Protein AF-A0A1I6DUA8-F1 (afdb_monomer)

Solvent-accessible surface area (backbone atoms only — not comparable to full-atom values): 9980 Å² total; per-residue (Å²): 138,84,86,83,84,82,84,82,82,81,79,80,79,76,79,73,76,83,69,65,54,71,49,76,32,79,34,17,30,21,38,40,58,92,63,31,23,36,37,32,46,44,85,59,45,95,76,36,38,40,35,48,36,35,37,27,33,58,49,24,46,85,31,39,38,32,41,38,56,42,82,60,94,88,67,84,71,78,94,69,62,91,79,37,49,44,40,30,30,49,66,87,40,82,42,74,68,16,76,49,35,45,65,51,75,54,102,83,44,47,33,36,37,44,49,54,90,46,40,66,57,54,52,50,50,46,63,69,39,88,47,36,40,32,41,30,34,38,40,68,95,75,76,43,75,47,76,44,26,49,34,50,29,49,32,42,59,65,23,46,50,51,35,18,70,76,22,63,27,49,82,91,58,62,57,78,132

Nearest PDB structures (foldseek):
  5joe-assembly1_A  TM=3.902E-01  e=3.920E-01  Homo sapiens
  2rik-assembly1_A  TM=2.761E-01  e=7.580E-01  Oryctolagus cuniculus
  8qcw-assembly1_A  TM=2.617E-01  e=1.177E+00  Lotus japonicus
  7znz-assembly1_A  TM=2.963E-01  e=3.943E+00  Akkermansia muciniphila ATCC BAA-835

Foldseek 3Di:
DDDDDDDDDPDPPPPPPPDFDKDDFDQWIWTDDPQKIKIKGHAPDPQAFFIWIWIAGQQRPQIWIKGQGHDDPPDDDAPADQPWFKWKDAPRHTDPQSVQWGWDADPSGIMIIGDSVCVLVVLVRLLPGPFWIWIWTQRPVVRDIGTNHIGTSGCSVVNVVVSCVVRVYDSNQRDDD

Structure (mmCIF, N/CA/C/O backbone):
data_AF-A0A1I6DUA8-F1
#
_entry.id   AF-A0A1I6DUA8-F1
#
loop_
_atom_site.group_PDB
_atom_site.id
_atom_site.type_symbol
_atom_site.label_atom_id
_atom_site.label_alt_id
_atom_site.label_comp_id
_atom_site.label_asym_id
_atom_site.label_entity_id
_atom_site.label_seq_id
_atom_site.pdbx_PDB_ins_code
_atom_site.Cartn_x
_atom_site.Cartn_y
_atom_site.Cartn_z
_atom_site.occupancy
_atom_site.B_iso_or_equiv
_atom_site.auth_seq_id
_atom_site.auth_comp_id
_atom_site.auth_asym_id
_atom_site.auth_atom_id
_atom_site.pdbx_PDB_model_num
ATOM 1 N N . MET A 1 1 ? 17.059 12.326 -74.939 1.00 39.50 1 MET A N 1
ATOM 2 C CA . MET A 1 1 ? 16.508 13.055 -73.776 1.00 39.50 1 MET A CA 1
ATOM 3 C C . MET A 1 1 ? 16.117 12.018 -72.735 1.00 39.50 1 MET A C 1
ATOM 5 O O . MET A 1 1 ? 15.312 11.156 -73.054 1.00 39.50 1 MET A O 1
ATOM 9 N N . LYS A 1 2 ? 16.780 12.001 -71.573 1.00 38.06 2 LYS A N 1
ATOM 10 C CA . LYS A 1 2 ? 16.547 11.020 -70.499 1.00 38.06 2 LYS A CA 1
ATOM 11 C C . LYS A 1 2 ? 15.515 11.592 -69.524 1.00 38.06 2 LYS A C 1
ATOM 13 O O . LYS A 1 2 ? 15.733 12.683 -69.009 1.00 38.06 2 LYS A O 1
ATOM 18 N N . ALA A 1 3 ? 14.418 10.874 -69.301 1.00 42.19 3 ALA A N 1
ATOM 19 C CA . ALA A 1 3 ? 13.444 11.190 -68.261 1.00 42.19 3 ALA A CA 1
ATOM 20 C C . ALA A 1 3 ? 13.953 10.648 -66.916 1.00 42.19 3 ALA A C 1
ATOM 22 O O . ALA A 1 3 ? 14.331 9.481 -66.823 1.00 42.19 3 ALA A O 1
ATOM 23 N N . LEU A 1 4 ? 14.012 11.517 -65.908 1.00 45.00 4 LEU A N 1
ATOM 24 C CA . LEU A 1 4 ? 14.435 11.198 -64.548 1.00 45.00 4 LEU A CA 1
ATOM 25 C C . LEU A 1 4 ? 13.172 10.968 -63.706 1.00 45.00 4 LEU A C 1
ATOM 27 O O . LEU A 1 4 ? 12.428 11.909 -63.440 1.00 45.00 4 LEU A O 1
ATOM 31 N N . THR A 1 5 ? 12.900 9.723 -63.326 1.00 48.81 5 THR A N 1
ATOM 32 C CA . THR A 1 5 ? 11.776 9.373 -62.449 1.00 48.81 5 THR A CA 1
ATOM 33 C C . THR A 1 5 ? 12.213 9.538 -60.994 1.00 48.81 5 THR A C 1
ATOM 35 O O . THR A 1 5 ? 13.103 8.831 -60.526 1.00 48.81 5 THR A O 1
ATOM 38 N N . LEU A 1 6 ? 11.607 10.490 -60.283 1.00 46.28 6 LEU A N 1
ATOM 39 C CA . LEU A 1 6 ? 11.852 10.745 -58.864 1.00 46.28 6 LEU A CA 1
ATOM 40 C C . LEU A 1 6 ? 10.908 9.860 -58.031 1.00 46.28 6 LEU A C 1
ATOM 42 O O . LEU A 1 6 ? 9.695 10.059 -58.052 1.00 46.28 6 LEU A O 1
ATOM 46 N N . ALA A 1 7 ? 11.449 8.867 -57.325 1.00 51.75 7 ALA A N 1
ATOM 47 C CA . ALA A 1 7 ? 10.686 8.053 -56.382 1.00 51.75 7 ALA A CA 1
ATOM 48 C C . ALA A 1 7 ? 10.635 8.766 -55.021 1.00 51.75 7 ALA A C 1
ATOM 50 O O . ALA A 1 7 ? 11.660 8.933 -54.361 1.00 51.75 7 ALA A O 1
ATOM 51 N N . VAL A 1 8 ? 9.444 9.208 -54.614 1.00 53.75 8 VAL A N 1
ATOM 52 C CA . VAL A 1 8 ? 9.191 9.777 -53.284 1.00 53.75 8 VAL A CA 1
ATOM 53 C C . VAL A 1 8 ? 8.995 8.621 -52.306 1.00 53.75 8 VAL A C 1
ATOM 55 O O . VAL A 1 8 ? 8.013 7.888 -52.392 1.00 53.75 8 VAL A O 1
ATOM 58 N N . LEU A 1 9 ? 9.950 8.440 -51.395 1.00 54.38 9 LEU A N 1
ATOM 59 C CA . LEU A 1 9 ? 9.875 7.467 -50.310 1.00 54.38 9 LEU A CA 1
ATOM 60 C C . LEU A 1 9 ? 9.090 8.096 -49.146 1.00 54.38 9 LEU A C 1
ATOM 62 O O . LEU A 1 9 ? 9.633 8.874 -48.365 1.00 54.38 9 LEU A O 1
ATOM 66 N N . THR A 1 10 ? 7.796 7.803 -49.045 1.00 54.66 10 THR A N 1
ATOM 67 C CA . THR A 1 10 ? 6.967 8.186 -47.895 1.00 54.66 10 THR A CA 1
ATOM 68 C C . THR A 1 10 ? 7.339 7.323 -46.690 1.00 54.66 10 THR A C 1
ATOM 70 O O . THR A 1 10 ? 6.891 6.187 -46.547 1.00 54.66 10 THR A O 1
ATOM 73 N N . LEU A 1 11 ? 8.185 7.864 -45.811 1.00 54.47 11 LEU A N 1
ATOM 74 C CA . LEU A 1 11 ? 8.509 7.256 -44.524 1.00 54.47 11 LEU A CA 1
ATOM 75 C C . LEU A 1 11 ? 7.307 7.440 -43.576 1.00 54.47 11 LEU A C 1
ATOM 77 O O . LEU A 1 11 ? 7.101 8.512 -43.010 1.00 54.47 11 LEU A O 1
ATOM 81 N N . LEU A 1 12 ? 6.481 6.403 -43.432 1.00 54.06 12 LEU A N 1
ATOM 82 C CA . LEU A 1 12 ? 5.415 6.344 -42.428 1.00 54.06 12 LEU A CA 1
ATOM 83 C C . LEU A 1 12 ? 6.046 6.156 -41.042 1.00 54.06 12 LEU A C 1
ATOM 85 O O . LEU A 1 12 ? 6.278 5.030 -40.602 1.00 54.06 12 LEU A O 1
ATOM 89 N N . ILE A 1 13 ? 6.330 7.263 -40.356 1.00 56.94 13 ILE A N 1
ATOM 90 C CA . ILE A 1 13 ? 6.733 7.252 -38.948 1.00 56.94 13 ILE A CA 1
ATOM 91 C C . ILE A 1 13 ? 5.511 6.817 -38.129 1.00 56.94 13 ILE A C 1
ATOM 93 O O . ILE A 1 13 ? 4.638 7.623 -37.817 1.00 56.94 13 ILE A O 1
ATOM 97 N N . HIS A 1 14 ? 5.422 5.526 -37.808 1.00 52.25 14 HIS A N 1
ATOM 98 C CA . HIS A 1 14 ? 4.476 5.039 -36.810 1.00 52.25 14 HIS A CA 1
ATOM 99 C C . HIS A 1 14 ? 4.987 5.463 -35.434 1.00 52.25 14 HIS A C 1
ATOM 101 O O . HIS A 1 14 ? 5.826 4.796 -34.833 1.00 52.25 14 HIS A O 1
ATOM 107 N N . THR A 1 15 ? 4.490 6.588 -34.928 1.00 53.81 15 THR A N 1
ATOM 108 C CA . THR A 1 15 ? 4.607 6.926 -33.510 1.00 53.81 15 THR A CA 1
ATOM 109 C C . THR A 1 15 ? 3.717 5.967 -32.724 1.00 53.81 15 THR A C 1
ATOM 111 O O . THR A 1 15 ? 2.541 6.245 -32.486 1.00 53.81 15 THR A O 1
ATOM 114 N N . THR A 1 16 ? 4.241 4.799 -32.348 1.00 56.53 16 THR A N 1
ATOM 115 C CA . THR A 1 16 ? 3.592 3.967 -31.335 1.00 56.53 16 THR A CA 1
ATOM 116 C C . THR A 1 16 ? 3.594 4.770 -30.045 1.00 56.53 16 THR A C 1
ATOM 118 O O . THR A 1 16 ? 4.658 5.006 -29.471 1.00 56.53 16 THR A O 1
ATOM 121 N N . ALA A 1 17 ? 2.421 5.230 -29.608 1.00 56.09 17 ALA A N 1
ATOM 122 C CA . ALA A 1 17 ? 2.268 5.746 -28.257 1.00 56.09 17 ALA A CA 1
ATOM 123 C C . ALA A 1 17 ? 2.827 4.679 -27.309 1.00 56.09 17 ALA A C 1
ATOM 125 O O . ALA A 1 17 ? 2.386 3.527 -27.357 1.00 56.09 17 ALA A O 1
ATOM 126 N N . ALA A 1 18 ? 3.844 5.032 -26.522 1.00 59.16 18 ALA A N 1
ATOM 127 C CA . ALA A 1 18 ? 4.397 4.138 -25.520 1.00 59.16 18 ALA A CA 1
ATOM 128 C C . ALA A 1 18 ? 3.277 3.836 -24.520 1.00 59.16 18 ALA A C 1
ATOM 130 O O . ALA A 1 18 ? 2.946 4.655 -23.665 1.00 59.16 18 ALA A O 1
ATOM 131 N N . ARG A 1 19 ? 2.617 2.690 -24.690 1.00 61.59 19 ARG A N 1
ATOM 132 C CA . ARG A 1 19 ? 1.615 2.218 -23.746 1.00 61.59 19 ARG A CA 1
ATOM 133 C C . ARG A 1 19 ? 2.369 1.862 -22.472 1.00 61.59 19 ARG A C 1
ATOM 135 O O . ARG A 1 19 ? 3.295 1.055 -22.533 1.00 61.59 19 ARG A O 1
ATOM 142 N N . ALA A 1 20 ? 1.997 2.477 -21.351 1.00 69.69 20 ALA A N 1
ATOM 143 C CA . ALA A 1 20 ? 2.533 2.093 -20.052 1.00 69.69 20 ALA A CA 1
ATOM 144 C C . ALA A 1 20 ? 2.359 0.576 -19.885 1.00 69.69 20 ALA A C 1
ATOM 146 O O . ALA A 1 20 ? 1.273 0.043 -20.141 1.00 69.69 20 ALA A O 1
ATOM 147 N N . ALA A 1 21 ? 3.444 -0.121 -19.545 1.00 86.44 21 ALA A N 1
ATOM 148 C CA . ALA A 1 21 ? 3.382 -1.552 -19.292 1.00 86.44 21 ALA A CA 1
ATOM 149 C C . ALA A 1 21 ? 2.482 -1.771 -18.073 1.00 86.44 21 ALA A C 1
ATOM 151 O O . ALA A 1 21 ? 2.692 -1.119 -17.054 1.00 86.44 21 ALA A O 1
ATOM 152 N N . TYR A 1 22 ? 1.471 -2.630 -18.211 1.00 95.25 22 TYR A N 1
ATOM 153 C CA . TYR A 1 22 ? 0.459 -2.906 -17.194 1.00 95.25 22 TYR A CA 1
ATOM 154 C C . TYR A 1 22 ? 0.273 -4.412 -17.035 1.00 95.25 22 TYR A C 1
ATOM 156 O O . TYR A 1 22 ? 0.228 -5.139 -18.031 1.00 95.25 22 TYR A O 1
ATOM 164 N N . PHE A 1 23 ? 0.196 -4.871 -15.792 1.00 97.25 23 PHE A N 1
ATOM 165 C CA . PHE A 1 23 ? -0.025 -6.264 -15.433 1.00 97.25 23 PHE A CA 1
ATOM 166 C C . PH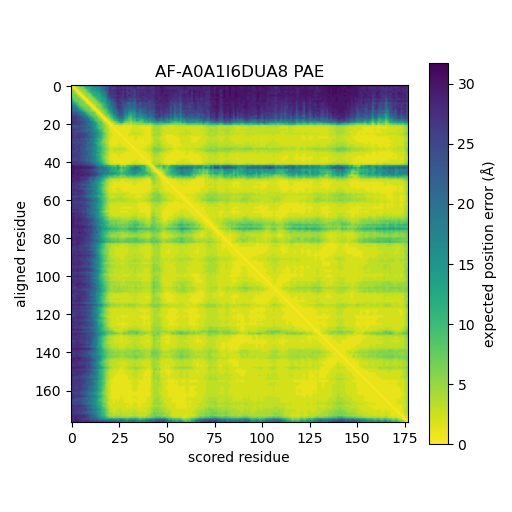E A 1 23 ? -0.887 -6.318 -14.177 1.00 97.25 23 PHE A C 1
ATOM 168 O O . PHE A 1 23 ? -0.679 -5.537 -13.25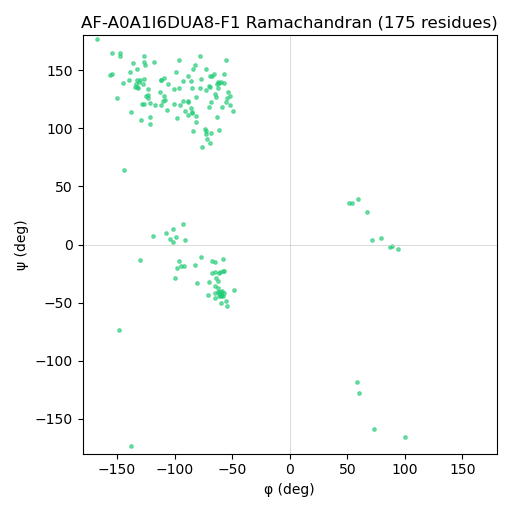8 1.00 97.25 23 PHE A O 1
ATOM 175 N N . GLU A 1 24 ? -1.835 -7.243 -14.141 1.00 97.31 24 GLU A N 1
ATOM 176 C CA . GLU A 1 24 ? -2.762 -7.439 -13.030 1.00 97.31 24 GLU A CA 1
ATOM 177 C C . GLU A 1 24 ? -2.784 -8.917 -12.659 1.00 97.31 24 GLU A C 1
ATOM 179 O O . GLU A 1 24 ? -2.758 -9.786 -13.537 1.00 97.31 24 GLU A O 1
ATOM 184 N N . HIS A 1 25 ? -2.834 -9.195 -11.360 1.00 96.69 25 HIS A N 1
ATOM 185 C CA . HIS A 1 25 ? -3.051 -10.529 -10.834 1.00 96.69 25 HIS A CA 1
ATOM 186 C C . HIS A 1 25 ? -3.776 -10.450 -9.488 1.00 96.69 25 HIS A C 1
ATOM 188 O O . HIS A 1 25 ? -3.295 -9.805 -8.557 1.00 96.69 25 HIS A O 1
ATOM 194 N N . GLY A 1 26 ? -4.896 -11.166 -9.360 1.00 94.56 26 GLY A N 1
ATOM 195 C CA . GLY A 1 26 ? -5.713 -11.152 -8.145 1.00 94.56 26 GLY A CA 1
ATOM 196 C C . GLY A 1 26 ? -6.236 -9.748 -7.838 1.00 94.56 26 GLY A C 1
ATOM 197 O O . GLY A 1 26 ? -6.804 -9.089 -8.703 1.00 94.56 26 GLY A O 1
ATOM 198 N N . ALA A 1 27 ? -6.012 -9.283 -6.613 1.00 95.19 27 ALA A N 1
ATOM 199 C CA . ALA A 1 27 ? -6.406 -7.958 -6.149 1.00 95.19 27 ALA A CA 1
ATOM 200 C C . ALA A 1 27 ? -5.303 -6.897 -6.326 1.00 95.19 27 ALA A C 1
ATOM 202 O O . ALA A 1 27 ? -5.362 -5.851 -5.685 1.00 95.19 27 ALA A O 1
ATOM 203 N N . TRP A 1 28 ? -4.289 -7.143 -7.161 1.00 97.38 28 TRP A N 1
ATOM 204 C CA . TRP A 1 28 ? -3.143 -6.247 -7.331 1.00 97.38 28 TRP A CA 1
ATOM 205 C C . TRP A 1 28 ? -2.820 -5.999 -8.797 1.00 97.38 28 TRP A C 1
ATOM 207 O O . TRP A 1 28 ? -3.013 -6.856 -9.659 1.00 97.38 28 TRP A O 1
ATOM 217 N N . ALA A 1 29 ? -2.269 -4.822 -9.071 1.00 98.00 29 ALA A N 1
ATOM 218 C CA . ALA A 1 29 ? -1.739 -4.480 -10.377 1.00 98.00 29 ALA A CA 1
ATOM 219 C C . ALA A 1 29 ? -0.392 -3.773 -10.271 1.00 98.00 29 ALA A C 1
ATOM 221 O O . ALA A 1 29 ? -0.060 -3.155 -9.261 1.00 98.00 29 ALA A O 1
ATOM 222 N N . THR A 1 30 ? 0.388 -3.858 -11.343 1.00 98.44 30 THR A N 1
ATOM 223 C CA . THR A 1 30 ? 1.603 -3.082 -11.519 1.00 98.44 30 THR A CA 1
ATOM 224 C C . THR A 1 30 ? 1.603 -2.334 -12.835 1.00 98.44 30 THR A C 1
ATOM 226 O O . THR A 1 30 ? 1.142 -2.830 -13.867 1.00 98.44 30 THR A O 1
ATOM 229 N N . VAL A 1 31 ? 2.141 -1.119 -12.789 1.00 97.75 31 VAL A N 1
ATOM 230 C CA . VAL A 1 31 ? 2.358 -0.272 -13.954 1.00 97.75 31 VAL A CA 1
ATOM 231 C C . VAL A 1 31 ? 3.763 0.314 -13.914 1.00 97.75 31 VAL A C 1
ATOM 233 O O . VAL A 1 31 ? 4.218 0.770 -12.865 1.00 97.75 31 VAL A O 1
ATOM 236 N N . LYS A 1 32 ? 4.446 0.341 -15.062 1.00 96.62 32 LYS A N 1
ATOM 237 C CA . LYS A 1 32 ? 5.701 1.089 -15.217 1.00 96.62 32 LYS A CA 1
ATOM 238 C C . LYS A 1 32 ? 5.426 2.463 -15.817 1.00 96.62 32 LYS A C 1
ATOM 240 O O . LYS A 1 32 ? 4.931 2.563 -16.942 1.00 96.62 32 LYS A O 1
ATOM 245 N N . ILE A 1 33 ? 5.794 3.513 -15.088 1.00 93.81 33 ILE A N 1
ATOM 246 C CA . ILE A 1 33 ? 5.702 4.909 -15.520 1.00 93.81 33 ILE A CA 1
ATOM 247 C C . ILE A 1 33 ? 7.111 5.501 -15.477 1.00 93.81 33 ILE A C 1
ATOM 249 O O . ILE A 1 33 ? 7.698 5.688 -14.414 1.00 93.81 33 ILE A O 1
ATOM 253 N N . GLY A 1 34 ? 7.687 5.767 -16.652 1.00 92.81 34 GLY A N 1
ATOM 254 C CA . GLY A 1 34 ? 9.088 6.181 -16.751 1.00 92.81 34 GLY A CA 1
ATOM 255 C C . GLY A 1 34 ? 10.030 5.129 -16.151 1.00 92.81 34 GLY A C 1
ATOM 256 O O . GLY A 1 34 ? 10.070 3.991 -16.624 1.00 92.81 34 GLY A O 1
ATOM 257 N N . HIS A 1 35 ? 10.767 5.519 -15.111 1.00 94.06 35 HIS A N 1
ATOM 258 C CA . HIS A 1 35 ? 11.754 4.686 -14.408 1.00 94.06 35 HIS A CA 1
ATOM 259 C C . HIS A 1 35 ? 11.242 4.117 -13.078 1.00 94.06 35 HIS A C 1
ATOM 261 O O . HIS A 1 35 ? 12.042 3.644 -12.278 1.00 94.06 35 HIS A O 1
ATOM 267 N N . ILE A 1 36 ? 9.933 4.182 -12.821 1.00 96.62 36 ILE A N 1
ATOM 268 C CA . ILE A 1 36 ? 9.332 3.709 -11.572 1.00 96.62 36 ILE A CA 1
ATOM 269 C C . ILE A 1 36 ? 8.260 2.670 -11.898 1.00 96.62 36 ILE A C 1
ATOM 271 O O . ILE A 1 36 ? 7.431 2.867 -12.791 1.00 96.62 36 ILE A O 1
ATOM 275 N N . CYS A 1 37 ? 8.284 1.555 -11.175 1.00 97.94 37 CYS A N 1
ATOM 276 C CA . CYS A 1 37 ? 7.231 0.554 -11.182 1.00 97.94 37 CYS A CA 1
ATOM 277 C C . CYS A 1 37 ? 6.375 0.754 -9.938 1.00 97.94 37 CYS A C 1
ATOM 279 O O . CYS A 1 37 ? 6.875 0.668 -8.819 1.00 97.94 37 CYS A O 1
ATOM 281 N N . HIS A 1 38 ? 5.087 1.003 -10.130 1.00 98.25 38 HIS A N 1
ATOM 282 C CA . HIS A 1 38 ? 4.129 1.044 -9.035 1.00 98.25 38 HIS A CA 1
ATOM 283 C C . HIS A 1 38 ? 3.455 -0.316 -8.928 1.00 98.25 38 HIS A C 1
ATOM 285 O O . HIS A 1 38 ? 3.056 -0.869 -9.952 1.00 98.25 38 HIS A O 1
ATOM 291 N N . VAL A 1 39 ? 3.325 -0.851 -7.720 1.00 98.44 39 VAL A N 1
ATOM 292 C CA . VAL A 1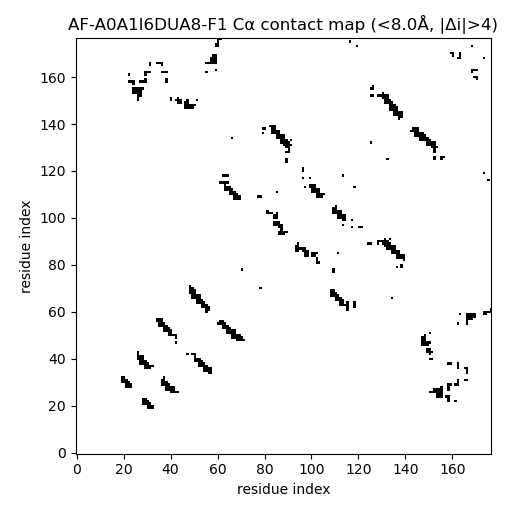 39 ? 2.519 -2.034 -7.399 1.00 98.44 39 VAL A CA 1
ATOM 293 C C . VAL A 1 39 ? 1.433 -1.573 -6.447 1.00 98.44 39 VAL A C 1
ATOM 295 O O . VAL A 1 39 ? 1.746 -1.046 -5.386 1.00 98.44 39 VAL A O 1
ATOM 298 N N . TYR A 1 40 ? 0.170 -1.729 -6.816 1.00 97.62 40 TYR A N 1
ATOM 299 C CA . TYR A 1 40 ? -0.928 -1.173 -6.041 1.00 97.62 40 TYR A CA 1
ATOM 300 C C . TYR A 1 40 ? -2.107 -2.126 -5.931 1.00 97.62 40 TYR A C 1
ATOM 302 O O . TYR A 1 40 ? -2.381 -2.916 -6.839 1.00 97.62 40 TYR A O 1
ATOM 310 N N . SER A 1 41 ? -2.803 -2.038 -4.801 1.00 96.00 41 SER A N 1
ATOM 311 C CA . SER A 1 41 ? -4.021 -2.797 -4.564 1.00 96.00 41 SER A CA 1
ATOM 312 C C . SER A 1 41 ? -5.140 -2.266 -5.454 1.00 96.00 41 SER A C 1
ATOM 314 O O . SER A 1 41 ? -5.366 -1.055 -5.548 1.00 96.00 41 SER A O 1
ATOM 316 N N . LEU A 1 42 ? -5.888 -3.171 -6.059 1.00 91.88 42 LEU A N 1
ATOM 317 C CA . LEU A 1 42 ? -7.169 -2.892 -6.682 1.00 91.88 42 LEU A CA 1
ATOM 318 C C . LEU A 1 42 ? -8.255 -2.928 -5.603 1.00 91.88 42 LEU A C 1
ATOM 320 O O . LEU A 1 42 ? -8.113 -3.618 -4.593 1.00 91.88 42 LEU A O 1
ATOM 324 N N . ARG A 1 43 ? -9.333 -2.154 -5.795 1.00 69.88 43 ARG A N 1
ATOM 325 C CA . ARG A 1 43 ? -10.438 -2.068 -4.825 1.00 69.88 43 ARG A CA 1
ATOM 326 C C . ARG A 1 43 ? -10.899 -3.468 -4.425 1.00 69.88 43 ARG A C 1
ATOM 328 O O . ARG A 1 43 ? -11.439 -4.189 -5.260 1.00 69.88 43 ARG A O 1
ATOM 335 N N . SER A 1 44 ? -10.705 -3.817 -3.155 1.00 58.84 44 SER A N 1
ATOM 336 C CA . SER A 1 44 ? -10.958 -5.176 -2.674 1.00 58.84 44 SER A CA 1
ATOM 337 C C . SER A 1 44 ? -12.326 -5.327 -1.988 1.00 58.84 44 SER A C 1
ATOM 339 O O . SER A 1 44 ? -12.894 -6.417 -1.979 1.00 58.84 44 SER A O 1
ATOM 341 N N . SER A 1 45 ? -12.939 -4.224 -1.533 1.00 63.00 45 SER A N 1
ATOM 342 C CA . SER A 1 45 ? -14.326 -4.200 -1.052 1.00 63.00 45 SER A CA 1
ATOM 343 C C . SER A 1 45 ? -15.026 -2.862 -1.337 1.00 63.00 45 SER A C 1
ATOM 345 O O . SER A 1 45 ? -14.387 -1.850 -1.632 1.00 63.00 45 SER A O 1
ATOM 347 N N . ARG A 1 46 ? -16.366 -2.833 -1.238 1.00 63.03 46 ARG A N 1
ATOM 348 C CA . ARG A 1 46 ? -17.163 -1.588 -1.322 1.00 63.03 46 ARG A CA 1
ATOM 349 C C . ARG A 1 46 ? -16.813 -0.598 -0.204 1.00 63.03 46 ARG A C 1
ATOM 351 O O . ARG A 1 46 ? -17.037 0.594 -0.369 1.00 63.03 46 ARG A O 1
ATOM 358 N N . GLU A 1 47 ? -16.299 -1.116 0.905 1.00 67.94 47 GLU A N 1
ATOM 359 C CA . GLU A 1 47 ? -15.993 -0.384 2.136 1.00 67.94 47 GLU A CA 1
ATOM 360 C C . GLU A 1 47 ? -14.504 -0.017 2.225 1.00 67.94 47 GLU A C 1
ATOM 362 O O . GLU A 1 47 ? -14.046 0.518 3.227 1.00 67.94 47 GLU A O 1
ATOM 367 N N . THR A 1 48 ? -13.744 -0.269 1.154 1.00 82.56 48 THR A N 1
ATOM 368 C CA . THR A 1 48 ? -12.357 0.177 1.027 1.00 82.56 48 THR A CA 1
ATOM 369 C C . THR A 1 48 ? -12.318 1.593 0.471 1.00 82.56 48 THR A C 1
ATOM 371 O O . THR A 1 48 ? -12.706 1.829 -0.680 1.00 82.56 48 THR A O 1
ATOM 374 N N . SER A 1 49 ? -11.785 2.519 1.259 1.00 87.38 49 SER A N 1
ATOM 375 C CA . SER A 1 49 ? -11.288 3.792 0.749 1.00 87.38 49 SER A CA 1
ATOM 376 C C . SER A 1 49 ? -9.822 3.631 0.336 1.00 87.38 49 SER A C 1
ATOM 378 O O . SER A 1 49 ? -9.075 2.844 0.911 1.00 87.38 49 SER A O 1
ATOM 380 N N . GLY A 1 50 ? -9.420 4.330 -0.721 1.00 92.31 50 GLY A N 1
ATOM 381 C CA . GLY A 1 50 ? -8.017 4.395 -1.116 1.00 92.31 50 GLY A CA 1
ATOM 382 C C . GLY A 1 50 ? -7.402 3.144 -1.758 1.00 92.31 50 GLY A C 1
ATOM 383 O O . GLY A 1 50 ? -8.089 2.303 -2.345 1.00 92.31 50 GLY A O 1
ATOM 384 N N . ALA A 1 51 ? -6.070 3.086 -1.699 1.00 95.44 51 ALA A N 1
ATOM 385 C CA . ALA A 1 51 ? -5.238 1.995 -2.201 1.00 95.44 51 ALA A CA 1
ATOM 386 C C . ALA A 1 51 ? -3.900 1.915 -1.453 1.00 95.44 51 ALA A C 1
ATOM 388 O O . ALA A 1 51 ? -3.318 2.936 -1.090 1.00 95.44 51 ALA A O 1
ATOM 389 N N . LEU A 1 52 ? -3.384 0.698 -1.295 1.00 97.19 52 LEU A N 1
ATOM 390 C CA . LEU A 1 52 ? -1.987 0.441 -0.959 1.00 97.19 52 LEU A CA 1
ATOM 391 C C . LEU A 1 52 ? -1.132 0.608 -2.213 1.00 97.19 52 LEU A C 1
ATOM 393 O O . LEU A 1 52 ? -1.498 0.093 -3.270 1.00 97.19 52 LEU A O 1
ATOM 397 N N . VAL A 1 53 ? -0.002 1.300 -2.109 1.00 97.94 53 VAL A N 1
ATOM 398 C CA . VAL A 1 53 ? 0.881 1.611 -3.235 1.00 97.94 53 VAL A CA 1
ATOM 399 C C . VAL A 1 53 ? 2.334 1.427 -2.820 1.00 97.94 53 VAL A C 1
ATOM 401 O O . VAL A 1 53 ? 2.869 2.192 -2.026 1.00 97.94 53 VAL A O 1
ATOM 404 N N . PHE A 1 54 ? 2.998 0.448 -3.421 1.00 98.44 54 PHE A N 1
ATOM 405 C CA . PHE A 1 54 ? 4.449 0.349 -3.430 1.00 98.44 54 PHE A CA 1
ATOM 406 C C . PHE A 1 54 ? 4.999 1.031 -4.678 1.00 98.44 54 PHE A C 1
ATOM 408 O O . PHE A 1 54 ? 4.442 0.886 -5.770 1.00 98.44 54 PHE A O 1
ATOM 415 N N . SER A 1 55 ? 6.111 1.742 -4.537 1.00 97.94 55 SER A N 1
ATOM 416 C CA . SER A 1 55 ? 6.823 2.348 -5.660 1.00 97.94 55 SER A CA 1
ATOM 417 C C . SER A 1 55 ? 8.270 1.892 -5.659 1.00 97.94 55 SER A C 1
ATOM 419 O O . SER A 1 55 ? 8.966 2.026 -4.659 1.00 97.94 55 SER A O 1
ATOM 421 N N . PHE A 1 56 ? 8.722 1.384 -6.800 1.00 97.81 56 PHE A N 1
ATOM 422 C CA . PHE A 1 56 ? 10.072 0.874 -6.991 1.00 97.81 56 PHE A CA 1
ATOM 423 C C . PHE A 1 56 ? 10.745 1.646 -8.121 1.00 97.81 56 PHE A C 1
ATOM 425 O O . PHE A 1 56 ? 10.432 1.408 -9.296 1.00 97.81 56 PHE A O 1
ATOM 432 N N . PRO A 1 57 ? 11.655 2.577 -7.805 1.00 96.31 57 PRO A N 1
ATOM 433 C CA . PRO A 1 57 ? 12.589 3.100 -8.787 1.00 96.31 57 PRO A CA 1
ATOM 434 C C . PRO A 1 57 ? 13.389 1.973 -9.450 1.00 96.31 57 PRO A C 1
ATOM 436 O O . PRO A 1 57 ? 13.510 0.863 -8.927 1.00 96.31 57 PRO A O 1
ATOM 439 N N . GLU A 1 58 ? 13.944 2.248 -10.626 1.00 94.69 58 GLU A N 1
ATOM 440 C CA . GLU A 1 58 ? 14.798 1.297 -11.331 1.00 94.69 58 GLU A CA 1
ATOM 441 C C . GLU A 1 58 ? 15.945 0.819 -10.418 1.00 94.69 58 GLU A C 1
ATOM 443 O O . GLU A 1 58 ? 16.635 1.616 -9.785 1.00 94.69 58 GLU A O 1
ATOM 448 N N . ARG A 1 59 ? 16.141 -0.501 -10.359 1.00 95.31 59 ARG A N 1
ATOM 449 C CA . ARG A 1 59 ? 17.028 -1.252 -9.453 1.00 95.31 59 ARG A CA 1
ATOM 450 C C . ARG A 1 59 ? 16.593 -1.318 -7.987 1.00 95.31 59 ARG A C 1
ATOM 452 O O . ARG A 1 59 ? 17.306 -1.913 -7.191 1.00 95.31 59 ARG A O 1
ATOM 459 N N . GLY A 1 60 ? 15.425 -0.782 -7.637 1.00 93.75 60 GLY A N 1
ATOM 460 C CA . GLY A 1 60 ? 14.788 -0.983 -6.331 1.00 93.75 60 GLY A CA 1
ATOM 461 C C . GLY A 1 60 ? 15.347 -0.132 -5.190 1.00 93.75 60 GLY A C 1
ATOM 462 O O . GLY A 1 60 ? 14.925 -0.318 -4.054 1.00 93.75 60 GLY A O 1
ATOM 463 N N . TYR A 1 61 ? 16.268 0.794 -5.472 1.00 92.62 61 TYR A N 1
ATOM 464 C CA . TYR A 1 61 ? 16.711 1.791 -4.494 1.00 92.62 61 TYR A CA 1
ATOM 465 C C . TYR A 1 61 ? 15.569 2.737 -4.138 1.00 92.62 61 TYR A C 1
ATOM 467 O O . TYR A 1 61 ? 14.746 3.046 -4.998 1.00 92.62 61 TYR A O 1
ATOM 475 N N . ASP A 1 62 ? 15.545 3.204 -2.889 1.00 93.31 62 ASP A N 1
ATOM 476 C CA . ASP A 1 62 ? 14.550 4.159 -2.387 1.00 93.31 62 ASP A CA 1
ATOM 477 C C . ASP A 1 62 ? 13.101 3.698 -2.626 1.00 93.31 62 ASP A C 1
ATOM 479 O O . ASP A 1 62 ? 12.213 4.499 -2.933 1.00 93.31 62 ASP A O 1
ATOM 483 N N . ALA A 1 63 ? 12.862 2.385 -2.525 1.00 96.81 63 ALA A N 1
ATOM 484 C CA . ALA A 1 63 ? 11.519 1.833 -2.593 1.00 96.81 63 ALA A CA 1
ATOM 485 C C . ALA A 1 63 ? 10.641 2.464 -1.506 1.00 96.81 63 ALA A C 1
ATOM 487 O O . ALA A 1 63 ? 11.086 2.648 -0.376 1.00 96.81 63 ALA A O 1
ATOM 488 N N . SER A 1 64 ? 9.392 2.779 -1.832 1.00 97.62 64 SER A N 1
ATOM 489 C CA . SER A 1 64 ? 8.456 3.389 -0.888 1.00 97.62 64 SER A CA 1
ATOM 490 C C . SER A 1 64 ? 7.155 2.609 -0.804 1.00 97.62 64 SER A C 1
ATOM 492 O O . SER A 1 64 ? 6.782 1.886 -1.732 1.00 97.62 64 SER A O 1
ATOM 494 N N . PHE A 1 65 ? 6.458 2.779 0.315 1.00 98.38 65 PHE A N 1
ATOM 495 C CA . PHE A 1 65 ? 5.113 2.270 0.526 1.00 98.38 65 PHE A CA 1
ATOM 496 C C . PHE A 1 65 ? 4.224 3.371 1.094 1.00 98.38 65 PHE A C 1
ATOM 498 O O . PHE A 1 65 ? 4.609 4.086 2.022 1.00 98.38 65 PHE A O 1
ATOM 505 N N . GLU A 1 66 ? 3.024 3.481 0.539 1.00 97.81 66 GLU A N 1
ATOM 506 C CA . GLU A 1 66 ? 2.009 4.427 0.972 1.00 97.81 66 GLU A CA 1
ATOM 507 C C . GLU A 1 66 ? 0.627 3.775 0.950 1.00 97.81 66 GLU A C 1
ATOM 509 O O . GLU A 1 66 ? 0.267 3.070 0.007 1.00 97.81 66 GLU A O 1
ATOM 514 N N . TYR A 1 67 ? -0.189 4.091 1.945 1.00 97.12 67 TYR A N 1
ATOM 515 C CA . TYR A 1 67 ? -1.634 4.063 1.808 1.00 97.12 67 TYR A CA 1
ATOM 516 C C . TYR A 1 67 ? -2.103 5.427 1.297 1.00 97.12 67 TYR A C 1
ATOM 518 O O . TYR A 1 67 ? -1.819 6.460 1.902 1.00 97.12 67 TYR A O 1
ATOM 526 N N . ARG A 1 68 ? -2.814 5.441 0.169 1.00 96.00 68 ARG A N 1
ATOM 527 C CA . ARG A 1 68 ? -3.355 6.652 -0.457 1.00 96.00 68 ARG A CA 1
ATOM 528 C C . ARG A 1 68 ? -4.854 6.710 -0.243 1.00 96.00 68 ARG A C 1
ATOM 530 O O . ARG A 1 68 ? -5.556 5.852 -0.774 1.00 96.00 68 ARG A O 1
ATOM 537 N N . TYR A 1 69 ? -5.332 7.709 0.497 1.00 94.50 69 TYR A N 1
ATOM 538 C CA . TYR A 1 69 ? -6.752 7.862 0.789 1.00 94.50 69 TYR A CA 1
ATOM 539 C C . TYR A 1 69 ? -7.547 8.216 -0.468 1.00 94.50 69 TYR A C 1
ATOM 541 O O . TYR A 1 69 ? -7.079 8.951 -1.337 1.00 94.50 69 TYR A O 1
ATOM 549 N N . ALA A 1 70 ? -8.774 7.707 -0.559 1.00 91.69 70 ALA A N 1
ATOM 550 C CA . ALA A 1 70 ? -9.739 8.166 -1.548 1.00 91.69 70 ALA A CA 1
ATOM 551 C C . ALA A 1 70 ? -11.053 8.491 -0.826 1.00 91.69 70 ALA A C 1
ATOM 553 O O . ALA A 1 70 ? -11.743 7.545 -0.438 1.00 91.69 70 ALA A O 1
ATOM 554 N N . PRO A 1 71 ? -11.401 9.783 -0.673 1.00 88.06 71 PRO A N 1
ATOM 555 C CA . PRO A 1 71 ? -12.604 10.203 0.036 1.00 88.06 71 PRO A CA 1
ATOM 556 C C . PRO A 1 71 ? -13.876 9.598 -0.552 1.00 88.06 71 PRO A C 1
ATOM 558 O O . PRO A 1 71 ? -14.002 9.422 -1.774 1.00 88.06 71 PRO A O 1
ATOM 561 N N . TYR A 1 72 ? -14.853 9.325 0.309 1.00 82.75 72 TYR A N 1
ATOM 562 C CA . TYR A 1 72 ? -16.182 8.954 -0.156 1.00 82.75 72 TYR A CA 1
ATOM 563 C C . TYR A 1 72 ? -16.914 10.175 -0.737 1.00 82.75 72 TYR A C 1
ATOM 565 O O . TYR A 1 72 ? -16.678 11.315 -0.329 1.00 82.75 72 TYR A O 1
ATOM 573 N N . PRO A 1 73 ? -17.835 9.985 -1.702 1.00 83.31 73 PRO A N 1
ATOM 574 C CA . PRO A 1 73 ? -18.611 11.097 -2.239 1.00 83.31 73 PRO A CA 1
ATOM 575 C C . PRO A 1 73 ? -19.354 11.867 -1.137 1.00 83.31 73 PRO A C 1
ATOM 577 O O . PRO A 1 73 ? -20.186 11.296 -0.436 1.00 83.31 73 PRO A O 1
ATOM 580 N N . GLY A 1 74 ? -19.096 13.174 -1.039 1.00 84.88 74 GLY A N 1
ATOM 581 C CA . GLY A 1 74 ? -19.736 14.067 -0.066 1.00 84.88 74 GLY A CA 1
ATOM 582 C C . GLY A 1 74 ? -18.958 14.265 1.236 1.00 84.88 74 GLY A C 1
ATOM 583 O O . GLY A 1 74 ? -19.374 15.079 2.054 1.00 84.88 74 GLY A O 1
ATOM 584 N N . GLU A 1 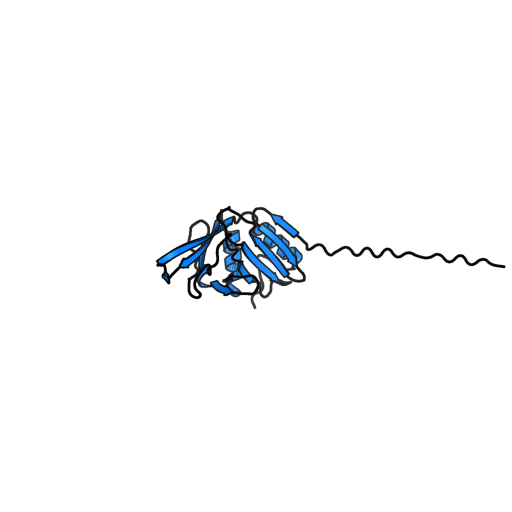75 ? -17.838 13.571 1.411 1.00 85.56 75 GLU A N 1
ATOM 585 C CA . GLU A 1 75 ? -16.896 13.832 2.493 1.00 85.56 75 GLU A CA 1
ATOM 586 C C . GLU A 1 75 ? -16.127 15.131 2.224 1.00 85.56 75 GLU A C 1
ATOM 588 O O . GLU A 1 75 ? -15.690 15.385 1.097 1.00 85.56 75 GLU A O 1
ATOM 593 N N . VAL A 1 76 ? -16.033 15.985 3.243 1.00 82.31 76 VAL A N 1
ATOM 594 C CA . VAL A 1 76 ? -15.452 17.336 3.140 1.00 82.31 76 VAL A CA 1
ATOM 595 C C . VAL A 1 76 ? -14.419 17.636 4.221 1.00 82.31 76 VAL A C 1
ATOM 597 O O . VAL A 1 76 ? -13.699 18.623 4.089 1.00 82.31 76 VAL A O 1
ATOM 600 N N . ASP A 1 77 ? -14.362 16.808 5.260 1.00 87.75 77 ASP A N 1
ATOM 601 C CA . ASP A 1 77 ? -13.423 16.942 6.368 1.00 87.75 77 ASP A CA 1
ATOM 602 C C . ASP A 1 77 ? -12.200 16.054 6.122 1.00 87.75 77 ASP A C 1
ATOM 604 O O . ASP A 1 77 ? -12.270 15.084 5.361 1.00 87.75 77 ASP A O 1
ATOM 608 N N . ASP A 1 78 ? -11.090 16.380 6.781 1.00 89.88 78 ASP A N 1
ATOM 609 C CA . ASP A 1 78 ? -9.888 15.554 6.720 1.00 89.88 78 ASP A CA 1
ATOM 610 C C . ASP A 1 78 ? -10.191 14.160 7.294 1.00 89.88 78 ASP A C 1
ATOM 612 O O . ASP A 1 78 ? -10.868 14.039 8.328 1.00 89.88 78 ASP A O 1
ATOM 616 N N . PRO A 1 79 ? -9.678 13.087 6.668 1.00 91.19 79 PRO A N 1
ATOM 617 C CA . PRO A 1 79 ? -9.991 11.737 7.107 1.00 91.19 79 PRO A CA 1
ATOM 618 C C . PRO A 1 79 ? -9.467 11.459 8.515 1.00 91.19 79 PRO A C 1
ATOM 620 O O . PRO A 1 79 ? -10.073 10.663 9.225 1.00 91.19 79 PRO A O 1
ATOM 623 N N . TRP A 1 80 ? -8.382 12.107 8.943 1.00 93.88 80 TRP A N 1
ATOM 624 C CA . TRP A 1 80 ? -7.731 11.912 10.239 1.00 93.88 80 TRP A CA 1
ATOM 625 C C . TRP A 1 80 ? -6.959 13.153 10.687 1.00 93.88 80 TRP A C 1
ATOM 627 O O . TRP A 1 80 ? -6.675 14.051 9.898 1.00 93.88 80 TRP A O 1
ATOM 637 N N . GLY A 1 81 ? -6.599 13.194 11.969 1.00 91.44 81 GLY A N 1
ATOM 638 C CA . GLY A 1 81 ? -5.733 14.223 12.529 1.00 91.44 81 GLY A CA 1
ATOM 639 C C . GLY A 1 81 ? -4.247 14.003 12.201 1.00 91.44 81 GLY A C 1
ATOM 640 O O . GLY A 1 81 ? -3.824 12.887 11.895 1.00 91.44 81 GLY A O 1
ATOM 641 N N . PRO A 1 82 ? -3.406 15.046 12.332 1.00 86.62 82 PRO A N 1
ATOM 642 C CA . PRO A 1 82 ? -1.973 14.970 12.023 1.00 86.62 82 PRO A CA 1
ATOM 643 C C . PRO A 1 82 ? -1.172 14.070 12.979 1.00 86.62 82 PRO A C 1
ATOM 645 O O . PRO A 1 82 ? -0.023 13.754 12.693 1.00 86.62 82 PRO A O 1
ATOM 648 N N . ASN A 1 83 ? -1.756 13.689 14.119 1.00 88.25 83 ASN A N 1
ATOM 649 C CA . ASN A 1 83 ? -1.121 12.842 15.130 1.00 88.25 83 ASN A CA 1
ATOM 650 C C . ASN A 1 83 ? -1.871 11.522 15.351 1.00 88.25 83 ASN A C 1
ATOM 652 O O . ASN A 1 83 ? -1.543 10.818 16.302 1.00 88.25 83 ASN A O 1
ATOM 656 N N . ASP A 1 84 ? -2.888 11.217 14.539 1.00 95.81 84 ASP A N 1
ATOM 657 C CA . ASP A 1 84 ? -3.631 9.961 14.656 1.00 95.81 84 ASP A CA 1
ATOM 658 C C . ASP A 1 84 ? -2.714 8.802 14.211 1.00 95.81 84 ASP A C 1
ATOM 660 O O . ASP A 1 84 ? -2.258 8.800 13.061 1.00 95.81 84 ASP A O 1
ATOM 664 N N . PRO A 1 85 ? -2.391 7.839 15.100 1.00 97.31 85 PRO A N 1
ATOM 665 C CA . PRO A 1 85 ? -1.523 6.717 14.765 1.00 97.31 85 PRO A CA 1
ATOM 666 C C . PRO A 1 85 ? -2.114 5.843 13.664 1.00 97.31 85 PRO A C 1
ATOM 668 O O . PRO A 1 85 ? -3.310 5.541 13.663 1.00 97.31 85 PRO A O 1
ATOM 671 N N . VAL A 1 86 ? -1.255 5.392 12.753 1.00 98.00 86 VAL A N 1
ATOM 672 C CA . VAL A 1 86 ? -1.616 4.413 11.728 1.00 98.00 86 VAL A CA 1
ATOM 673 C C . VAL A 1 86 ? -1.483 3.018 12.317 1.00 98.00 86 VAL A C 1
ATOM 675 O O . VAL A 1 86 ? -0.491 2.688 12.960 1.00 98.00 86 VAL A O 1
ATOM 678 N N . VAL A 1 87 ? -2.481 2.184 12.064 1.00 98.12 87 VAL A N 1
ATOM 679 C CA . VAL A 1 87 ? -2.541 0.809 12.545 1.00 98.12 87 VAL A CA 1
ATOM 680 C C . VAL A 1 87 ? -2.696 -0.102 11.341 1.00 98.12 87 VAL A C 1
ATOM 682 O O . VAL A 1 87 ? -3.602 0.074 10.523 1.00 98.12 87 VAL A O 1
ATOM 685 N N . ILE A 1 88 ? -1.802 -1.079 11.228 1.00 98.06 88 ILE A N 1
ATOM 686 C CA . ILE A 1 88 ? -1.846 -2.088 10.173 1.00 98.06 88 ILE A CA 1
ATOM 687 C C . ILE A 1 88 ? -2.233 -3.415 10.798 1.00 98.06 88 ILE A C 1
ATOM 689 O O . ILE A 1 88 ? -1.578 -3.861 11.735 1.00 98.06 88 ILE A O 1
ATOM 693 N N . PHE A 1 89 ? -3.251 -4.066 10.244 1.00 97.25 89 PHE A N 1
ATOM 694 C CA . PHE A 1 89 ? -3.571 -5.449 10.580 1.00 97.25 89 PHE A CA 1
ATOM 695 C C . PHE A 1 89 ? -3.227 -6.361 9.418 1.00 97.25 89 PHE A C 1
ATOM 697 O O . PHE A 1 89 ? -3.440 -6.006 8.258 1.00 97.25 89 PHE A O 1
ATOM 704 N N . VAL A 1 90 ? -2.737 -7.557 9.724 1.00 96.62 90 VAL A N 1
ATOM 705 C CA . VAL A 1 90 ? -2.593 -8.636 8.749 1.00 96.62 90 VAL A CA 1
ATOM 706 C C . VAL A 1 90 ? -3.279 -9.870 9.298 1.00 96.62 90 VAL A C 1
ATOM 708 O O . VAL A 1 90 ? -2.961 -10.336 10.387 1.00 96.62 90 VAL A O 1
ATOM 711 N N . ASP A 1 91 ? -4.264 -10.364 8.551 1.00 95.75 91 ASP A N 1
ATOM 712 C CA . ASP A 1 91 ? -5.118 -11.492 8.929 1.00 95.75 91 ASP A CA 1
ATOM 713 C C . ASP A 1 91 ? -5.751 -11.355 10.328 1.00 95.75 91 ASP A C 1
ATOM 715 O O . ASP A 1 91 ? -5.950 -12.338 11.041 1.00 95.75 91 ASP A O 1
ATOM 719 N N . GLY A 1 92 ? -6.097 -10.120 10.706 1.00 95.00 92 GLY A N 1
ATOM 720 C CA . GLY A 1 92 ? -6.740 -9.785 11.979 1.00 95.00 92 GLY A CA 1
ATOM 721 C C . GLY A 1 92 ? -5.783 -9.534 13.148 1.00 95.00 92 GLY A C 1
ATOM 722 O O . GLY A 1 92 ? -6.248 -9.165 14.223 1.00 95.00 92 GLY A O 1
ATOM 723 N N . GLU A 1 93 ? -4.472 -9.680 12.948 1.00 97.06 93 GLU A N 1
ATOM 724 C CA . GLU A 1 93 ? -3.455 -9.393 13.964 1.00 97.06 93 GLU A CA 1
ATOM 725 C C . GLU A 1 93 ? -2.809 -8.029 13.714 1.00 97.06 93 GLU A C 1
ATOM 727 O O . GLU A 1 93 ? -2.431 -7.703 12.586 1.00 97.06 93 GLU A O 1
ATOM 732 N N . GLU A 1 94 ? -2.682 -7.227 14.771 1.00 97.50 94 GLU A N 1
ATOM 733 C CA . GLU A 1 94 ? -2.047 -5.910 14.703 1.00 97.50 94 GLU A CA 1
ATOM 734 C C . GLU A 1 94 ? -0.538 -6.051 14.472 1.00 97.50 94 GLU A C 1
ATOM 736 O O . GLU A 1 94 ? 0.142 -6.865 15.101 1.00 97.50 94 GLU A O 1
ATOM 741 N N . SER A 1 95 ? -0.007 -5.240 13.564 1.00 97.31 95 SER A N 1
ATOM 742 C CA . SER A 1 95 ? 1.406 -5.205 13.224 1.00 97.31 95 SER A CA 1
ATOM 743 C C . SER A 1 95 ? 2.102 -3.985 13.799 1.00 97.31 95 SER A C 1
ATOM 745 O O . SER A 1 95 ? 1.637 -2.856 13.647 1.00 97.31 95 SER A O 1
ATOM 747 N N . TRP A 1 96 ? 3.307 -4.217 14.316 1.00 96.94 96 TRP A N 1
ATOM 748 C CA . TRP A 1 96 ? 4.243 -3.169 14.720 1.00 96.94 96 TRP A CA 1
ATOM 749 C C . TRP A 1 96 ? 4.601 -2.210 13.572 1.00 96.94 96 TRP A C 1
ATOM 751 O O . TRP A 1 96 ? 4.972 -1.071 13.824 1.00 96.94 96 TRP A O 1
ATOM 761 N N . ILE A 1 97 ? 4.458 -2.635 12.308 1.00 97.12 97 ILE A N 1
ATOM 762 C CA . ILE A 1 97 ? 4.818 -1.828 11.131 1.00 97.12 97 ILE A CA 1
ATOM 763 C C . ILE A 1 97 ? 4.023 -0.515 11.046 1.00 97.12 97 ILE A C 1
ATOM 765 O O . ILE A 1 97 ? 4.481 0.437 10.420 1.00 97.12 97 ILE A O 1
ATOM 769 N N . GLY A 1 98 ? 2.838 -0.455 11.672 1.00 97.25 98 GLY A N 1
ATOM 770 C CA . GLY A 1 98 ? 2.037 0.768 11.749 1.00 97.25 98 GLY A CA 1
ATOM 771 C C . GLY A 1 98 ? 2.750 1.899 12.497 1.00 97.25 98 GLY A C 1
ATOM 772 O O . GLY A 1 98 ? 2.616 3.057 12.111 1.00 97.25 98 GLY A O 1
ATOM 773 N N . GLU A 1 99 ? 3.588 1.570 13.487 1.00 97.00 99 GLU A N 1
ATOM 774 C CA . GLU A 1 99 ? 4.381 2.544 14.255 1.00 97.00 99 GLU A CA 1
ATOM 775 C C . GLU A 1 99 ? 5.424 3.265 13.388 1.00 97.00 99 GLU A C 1
ATOM 777 O O . GLU A 1 99 ? 5.822 4.389 13.689 1.00 97.00 99 GLU A O 1
ATOM 782 N N . GLU A 1 100 ? 5.829 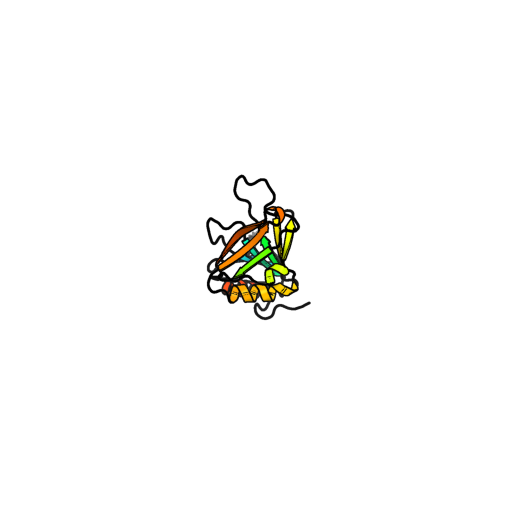2.643 12.280 1.00 97.94 100 GLU A N 1
ATOM 783 C CA . GLU A 1 100 ? 6.790 3.194 11.322 1.00 97.94 100 GLU A CA 1
ATOM 784 C C . GLU A 1 100 ? 6.118 3.997 10.200 1.00 97.94 100 GLU A C 1
ATOM 786 O O . GLU A 1 100 ? 6.787 4.452 9.262 1.00 97.94 100 GLU A O 1
ATOM 791 N N . MET A 1 101 ? 4.793 4.163 10.264 1.00 97.75 101 MET A N 1
ATOM 792 C CA . MET A 1 101 ? 4.023 4.960 9.319 1.00 97.75 101 MET A CA 1
ATOM 793 C C . MET A 1 101 ? 3.724 6.356 9.864 1.00 97.75 101 MET A C 1
ATOM 795 O O . MET A 1 101 ? 3.544 6.582 11.056 1.00 97.75 101 MET A O 1
ATOM 799 N N . SER A 1 102 ? 3.647 7.327 8.960 1.00 96.06 102 SER A N 1
ATOM 800 C CA . SER A 1 102 ? 3.278 8.709 9.274 1.00 96.06 102 SER A CA 1
ATOM 801 C C . SER A 1 102 ? 2.235 9.214 8.290 1.00 96.06 102 SER A C 1
ATOM 803 O O . SER A 1 102 ? 2.307 8.908 7.097 1.00 96.06 102 SER A O 1
ATOM 805 N N . THR A 1 103 ? 1.273 9.991 8.780 1.00 96.50 103 THR A N 1
ATOM 806 C CA . THR A 1 103 ? 0.254 10.627 7.944 1.00 96.50 103 THR A CA 1
ATOM 807 C C . THR A 1 103 ? 0.774 11.921 7.322 1.00 96.50 103 THR A C 1
ATOM 809 O O . THR A 1 103 ? 1.688 12.573 7.832 1.00 96.50 103 THR A O 1
ATOM 812 N N . GLY A 1 104 ? 0.202 12.301 6.184 1.00 94.81 104 GLY A N 1
ATOM 813 C CA . GLY A 1 104 ? 0.553 13.528 5.490 1.00 94.81 104 GLY A CA 1
ATOM 814 C C . GLY A 1 104 ? -0.446 13.888 4.400 1.00 94.81 104 GLY A C 1
ATOM 815 O O . GLY A 1 104 ? -1.382 13.143 4.115 1.00 94.81 104 GLY A O 1
ATOM 816 N N . TRP A 1 105 ? -0.210 15.038 3.773 1.00 94.44 105 TRP A N 1
ATOM 817 C CA . TRP A 1 105 ? -1.025 15.565 2.685 1.00 94.44 105 TRP A CA 1
ATOM 818 C C . TRP A 1 105 ? -0.134 16.078 1.554 1.00 94.44 105 TRP A C 1
ATOM 820 O O . TRP A 1 105 ? 0.866 16.762 1.794 1.00 94.44 105 TRP A O 1
ATOM 830 N N . ASP A 1 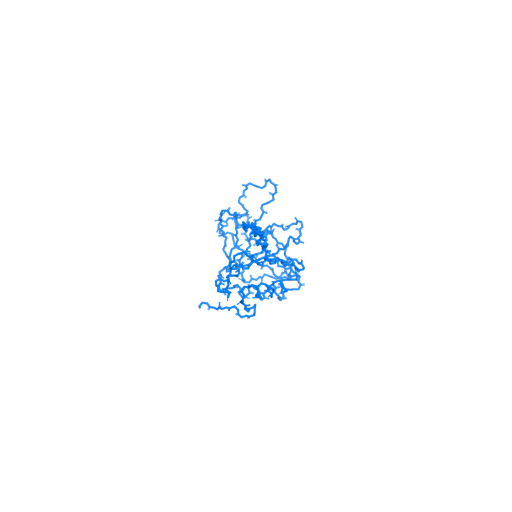106 ? -0.488 15.751 0.311 1.00 94.31 106 ASP A N 1
ATOM 831 C CA . ASP A 1 106 ? 0.144 16.317 -0.880 1.00 94.31 106 ASP A CA 1
ATOM 832 C C . ASP A 1 106 ? -0.897 16.673 -1.959 1.00 94.31 106 ASP A C 1
ATOM 834 O O . ASP A 1 106 ? -2.106 16.586 -1.756 1.00 94.31 106 ASP A O 1
ATOM 838 N N . SER A 1 107 ? -0.440 17.078 -3.149 1.00 93.50 107 SER A N 1
ATOM 839 C CA . SER A 1 107 ? -1.318 17.436 -4.279 1.00 93.50 107 SER A CA 1
ATOM 840 C C . SER A 1 107 ? -2.286 16.333 -4.749 1.00 93.50 107 SER A C 1
ATOM 842 O O . SER A 1 107 ? -3.172 16.608 -5.556 1.00 93.50 107 SER A O 1
ATOM 844 N N . ARG A 1 108 ? -2.101 15.088 -4.297 1.00 90.25 108 ARG A N 1
ATOM 845 C CA . ARG A 1 108 ? -2.939 13.916 -4.584 1.00 90.25 108 ARG A CA 1
ATOM 846 C C . ARG A 1 108 ? -3.883 13.573 -3.423 1.00 90.25 108 ARG A C 1
ATOM 848 O O . ARG A 1 108 ? -4.620 12.600 -3.548 1.00 90.25 108 ARG A O 1
ATOM 855 N N . GLY A 1 109 ? -3.875 14.362 -2.347 1.00 92.69 109 GLY A N 1
ATOM 856 C CA . GLY A 1 109 ? -4.685 14.169 -1.145 1.00 92.69 109 GLY A CA 1
ATOM 857 C C . GLY A 1 109 ? -3.915 13.529 0.009 1.00 92.69 109 GLY A C 1
ATOM 858 O O . GLY A 1 109 ? -2.680 13.468 0.000 1.00 92.69 109 GLY A O 1
ATOM 859 N N . ASP A 1 110 ? -4.671 13.063 0.998 1.00 95.50 110 ASP A N 1
ATOM 860 C CA . ASP A 1 110 ? -4.150 12.453 2.218 1.00 95.50 110 ASP A CA 1
ATOM 861 C C . ASP A 1 110 ? -3.508 11.088 1.977 1.00 95.50 110 ASP A C 1
ATOM 863 O O . ASP A 1 110 ? -3.935 10.280 1.139 1.00 95.50 110 ASP A O 1
ATOM 867 N N . PHE A 1 111 ? -2.456 10.819 2.739 1.00 96.25 111 PHE A N 1
ATOM 868 C CA . PHE A 1 111 ? -1.741 9.557 2.695 1.00 96.25 111 PHE A CA 1
ATOM 869 C C . PHE A 1 111 ? -1.177 9.179 4.061 1.00 96.25 111 PHE A C 1
ATOM 871 O O . PHE A 1 111 ? -1.008 10.020 4.941 1.00 96.25 111 PHE A O 1
ATOM 878 N N . ALA A 1 112 ? -0.842 7.902 4.200 1.00 97.06 112 ALA A N 1
ATOM 879 C CA . ALA A 1 112 ? 0.035 7.399 5.242 1.00 97.06 112 ALA A CA 1
ATOM 880 C C . ALA A 1 112 ? 1.228 6.709 4.574 1.00 97.06 112 ALA A C 1
ATOM 882 O O . ALA A 1 112 ? 1.038 5.799 3.770 1.00 97.06 112 ALA A O 1
ATOM 883 N N . SER A 1 113 ? 2.449 7.150 4.857 1.00 97.38 113 SER A N 1
ATOM 884 C CA . SER A 1 113 ? 3.676 6.620 4.252 1.00 97.38 113 SER A CA 1
ATOM 885 C C . SER A 1 113 ? 4.514 5.884 5.279 1.00 97.38 113 SER A C 1
ATOM 887 O O . SER A 1 113 ? 4.646 6.355 6.406 1.00 97.38 113 SER A O 1
ATOM 889 N N . LEU A 1 114 ? 5.120 4.777 4.869 1.00 98.00 114 LEU A N 1
ATOM 890 C CA . LEU A 1 114 ? 6.050 4.013 5.691 1.00 98.00 114 LEU A CA 1
ATOM 891 C C . LEU A 1 114 ? 7.468 4.572 5.576 1.00 98.00 114 LEU A C 1
ATOM 893 O O . LEU A 1 114 ? 7.921 4.918 4.481 1.00 98.00 114 LEU A O 1
ATOM 897 N N . THR A 1 115 ? 8.187 4.601 6.696 1.00 96.19 115 THR A N 1
ATOM 898 C CA . THR A 1 115 ? 9.627 4.860 6.711 1.00 96.19 115 THR A CA 1
ATOM 899 C C . THR A 1 115 ? 10.342 3.882 5.776 1.00 96.19 115 THR A C 1
ATOM 901 O O . THR A 1 115 ? 10.206 2.666 5.903 1.00 96.19 115 THR A O 1
ATOM 904 N N . THR A 1 116 ? 11.131 4.410 4.835 1.00 90.62 116 THR A N 1
ATOM 905 C CA . THR A 1 116 ? 11.664 3.672 3.676 1.00 90.62 116 THR A CA 1
ATOM 906 C C . THR A 1 116 ? 12.291 2.322 4.056 1.00 90.62 116 THR A C 1
ATOM 908 O O . THR A 1 116 ? 12.089 1.328 3.360 1.00 90.62 116 THR A O 1
ATOM 911 N N . GLY A 1 117 ? 13.014 2.248 5.182 1.00 92.69 117 GLY A N 1
ATOM 912 C CA . GLY A 1 117 ? 13.749 1.044 5.614 1.00 92.69 117 GLY A CA 1
ATOM 913 C C . GLY A 1 117 ? 12.921 -0.171 5.950 1.00 92.69 117 GLY A C 1
ATOM 914 O O . GLY A 1 117 ? 13.466 -1.267 5.977 1.00 92.69 117 GLY A O 1
ATOM 915 N N . PHE A 1 118 ? 11.623 0.019 6.124 1.00 96.31 118 PHE A N 1
ATOM 916 C CA . PHE A 1 118 ? 10.700 -1.035 6.499 1.00 96.31 118 PHE A CA 1
ATOM 917 C C . PHE A 1 118 ? 9.839 -1.514 5.327 1.00 96.31 118 PHE A C 1
ATOM 919 O O . PHE A 1 118 ? 8.975 -2.374 5.490 1.00 96.31 118 PHE A O 1
ATOM 926 N N . VAL A 1 119 ? 10.075 -1.006 4.110 1.00 97.19 119 VAL A N 1
ATOM 927 C CA . VAL A 1 119 ? 9.396 -1.503 2.903 1.00 97.19 119 VAL A CA 1
ATOM 928 C C . VAL A 1 119 ? 9.610 -3.010 2.693 1.00 97.19 119 VAL A C 1
ATOM 930 O O . VAL A 1 119 ? 8.621 -3.684 2.393 1.00 97.19 119 VAL A O 1
ATOM 933 N N . PRO A 1 120 ? 10.816 -3.588 2.892 1.00 96.25 120 PRO A N 1
ATOM 934 C CA . PRO A 1 120 ? 10.994 -5.039 2.841 1.00 96.25 120 PRO A CA 1
ATOM 935 C C . PRO A 1 120 ? 10.128 -5.796 3.860 1.00 96.25 120 PRO A C 1
ATOM 937 O O . PRO A 1 120 ? 9.540 -6.820 3.510 1.00 96.25 120 PRO A O 1
ATOM 940 N N . ASP A 1 121 ? 9.992 -5.283 5.087 1.00 96.81 121 ASP A N 1
ATOM 941 C CA . ASP A 1 121 ? 9.143 -5.881 6.123 1.00 96.81 121 ASP A CA 1
ATOM 942 C C . ASP A 1 121 ? 7.668 -5.840 5.720 1.00 96.81 121 ASP A C 1
ATOM 944 O O . ASP A 1 121 ? 6.991 -6.868 5.754 1.00 96.81 121 ASP A O 1
ATOM 948 N N . MET A 1 122 ? 7.186 -4.696 5.223 1.00 97.69 122 MET A N 1
ATOM 949 C CA . MET A 1 122 ? 5.819 -4.578 4.714 1.00 97.69 122 MET A CA 1
ATOM 950 C C . MET A 1 122 ? 5.573 -5.532 3.538 1.00 97.69 122 MET A C 1
ATOM 952 O O . MET A 1 122 ? 4.552 -6.214 3.490 1.00 97.69 122 MET A O 1
ATOM 956 N N . MET A 1 123 ? 6.516 -5.651 2.599 1.00 97.56 123 MET A N 1
ATOM 957 C CA . MET A 1 123 ? 6.406 -6.615 1.500 1.00 97.56 123 MET A CA 1
ATOM 958 C C . MET A 1 123 ? 6.346 -8.058 2.006 1.00 97.56 123 MET A C 1
ATOM 960 O O . MET A 1 123 ? 5.529 -8.841 1.521 1.00 97.56 123 MET A O 1
ATOM 964 N N . SER A 1 124 ? 7.194 -8.415 2.971 1.00 96.75 124 SER A N 1
ATOM 965 C CA . SER A 1 124 ? 7.202 -9.741 3.593 1.00 96.75 124 SER A CA 1
ATOM 966 C C . SER A 1 124 ? 5.855 -10.049 4.248 1.00 96.75 124 SER A C 1
ATOM 968 O O . SER A 1 124 ? 5.277 -11.110 4.012 1.00 96.75 124 SER A O 1
ATOM 970 N N . MET A 1 125 ? 5.298 -9.081 4.977 1.00 96.94 125 MET A N 1
ATOM 971 C CA . MET A 1 125 ? 3.987 -9.187 5.607 1.00 96.94 125 MET A CA 1
ATOM 972 C C . MET A 1 125 ? 2.861 -9.434 4.600 1.00 96.94 125 MET A C 1
ATOM 974 O O . MET A 1 125 ? 2.107 -10.389 4.764 1.00 96.94 125 MET A O 1
ATOM 978 N N . VAL A 1 126 ? 2.763 -8.636 3.529 1.00 97.06 126 VAL A N 1
ATOM 979 C CA . VAL A 1 126 ? 1.709 -8.834 2.515 1.00 97.06 126 VAL A CA 1
ATOM 980 C C . VAL A 1 126 ? 1.887 -10.166 1.777 1.00 97.06 126 VAL A C 1
ATOM 982 O O . VAL A 1 126 ? 0.902 -10.826 1.461 1.00 97.06 126 VAL A O 1
ATOM 985 N N . ARG A 1 127 ? 3.124 -10.611 1.515 1.00 96.44 127 ARG A N 1
ATOM 986 C CA . ARG A 1 127 ? 3.381 -11.922 0.878 1.00 96.44 127 ARG A CA 1
ATOM 987 C C . ARG A 1 127 ? 3.057 -13.098 1.794 1.00 96.44 127 ARG A C 1
ATOM 989 O O . ARG A 1 127 ? 2.701 -14.160 1.287 1.00 96.44 127 ARG A O 1
ATOM 996 N N . GLY A 1 128 ? 3.235 -12.923 3.101 1.00 96.06 128 GLY A N 1
ATOM 997 C CA . GLY A 1 128 ? 2.932 -13.922 4.123 1.00 96.06 128 GLY A CA 1
ATOM 998 C C . GLY A 1 128 ? 1.459 -13.973 4.529 1.00 96.06 128 GLY A C 1
ATOM 999 O O . GLY A 1 128 ? 1.037 -14.976 5.102 1.00 96.06 128 GLY A O 1
ATOM 1000 N N . ALA A 1 129 ? 0.687 -12.927 4.223 1.00 95.31 129 ALA A N 1
ATOM 1001 C CA . ALA A 1 129 ? -0.735 -12.847 4.521 1.00 95.31 129 ALA A CA 1
ATOM 1002 C C . ALA A 1 129 ? -1.535 -13.930 3.779 1.00 95.31 129 ALA A C 1
ATOM 1004 O O . ALA A 1 129 ? -1.333 -14.207 2.594 1.00 95.31 129 ALA A O 1
ATOM 1005 N N . THR A 1 130 ? -2.483 -14.527 4.487 1.00 91.75 130 THR A N 1
ATOM 1006 C CA . THR A 1 130 ? -3.393 -15.563 3.995 1.00 91.75 130 THR A CA 1
ATOM 1007 C C . THR A 1 130 ? -4.696 -14.990 3.446 1.00 91.75 130 THR A C 1
ATOM 1009 O O . THR A 1 130 ? -5.371 -15.667 2.667 1.00 91.75 130 THR A O 1
ATOM 1012 N N . GLY A 1 131 ? -5.041 -13.750 3.801 1.00 90.50 131 GLY A N 1
ATOM 1013 C CA . GLY A 1 131 ?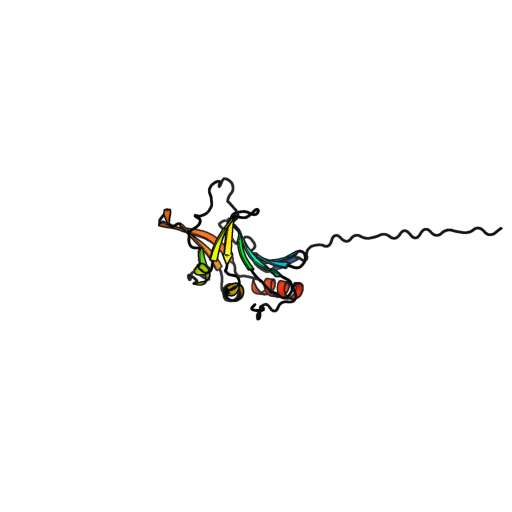 -6.261 -13.100 3.350 1.00 90.50 131 GLY A CA 1
ATOM 1014 C C . GLY A 1 131 ? -6.131 -11.592 3.207 1.00 90.50 131 GLY A C 1
ATOM 1015 O O . GLY A 1 131 ? -6.131 -11.088 2.084 1.00 90.50 131 GLY A O 1
ATOM 1016 N N . ILE A 1 132 ? -6.092 -10.869 4.326 1.00 93.19 132 ILE A N 1
ATOM 1017 C CA . ILE A 1 132 ? -6.418 -9.437 4.365 1.00 93.19 132 ILE A CA 1
ATOM 1018 C C . ILE A 1 132 ? -5.305 -8.633 5.038 1.00 93.19 132 ILE A C 1
ATOM 1020 O O . ILE A 1 132 ? -4.791 -9.006 6.087 1.00 93.19 132 ILE A O 1
ATOM 1024 N N . VAL A 1 133 ? -5.001 -7.481 4.449 1.00 95.00 133 VAL A N 1
ATOM 1025 C CA . VAL A 1 133 ? -4.249 -6.383 5.055 1.00 95.00 133 VAL A CA 1
ATOM 1026 C C . VAL A 1 133 ? -5.229 -5.247 5.319 1.00 95.00 133 VAL A C 1
ATOM 1028 O O . VAL A 1 133 ? -5.906 -4.803 4.393 1.00 95.00 133 VAL A O 1
ATOM 1031 N N . GLU A 1 134 ? -5.328 -4.765 6.552 1.00 95.31 134 GLU A N 1
ATOM 1032 C CA . GLU A 1 134 ? -6.212 -3.651 6.909 1.00 95.31 134 GLU A CA 1
ATOM 1033 C C . GLU A 1 134 ? -5.402 -2.417 7.285 1.00 95.31 134 GLU A C 1
ATOM 1035 O O . GLU A 1 134 ? -4.372 -2.518 7.950 1.00 95.31 134 GLU A O 1
ATOM 1040 N N . VAL A 1 135 ? -5.897 -1.252 6.872 1.00 95.81 135 VAL A N 1
ATOM 1041 C CA . VAL A 1 135 ? -5.389 0.049 7.304 1.00 95.81 135 VAL A CA 1
ATOM 1042 C C . VAL A 1 135 ? -6.456 0.705 8.160 1.00 95.81 135 VAL A C 1
ATOM 1044 O O . VAL A 1 135 ? -7.570 0.971 7.696 1.00 95.81 135 VAL A O 1
ATOM 1047 N N . ALA A 1 136 ? -6.095 0.982 9.402 1.00 96.12 136 ALA A N 1
ATOM 1048 C CA . ALA A 1 136 ? -6.905 1.709 10.356 1.00 96.12 136 ALA A CA 1
ATOM 1049 C C . ALA A 1 136 ? -6.115 2.889 10.925 1.00 96.12 136 ALA A C 1
ATOM 1051 O O . ALA A 1 136 ? -4.890 2.944 10.816 1.00 96.12 136 ALA A O 1
ATOM 1052 N N . LEU A 1 137 ? -6.827 3.842 11.515 1.00 96.75 137 LEU A N 1
ATOM 1053 C CA . LEU A 1 137 ? -6.214 4.903 12.299 1.00 96.75 137 LEU A CA 1
ATOM 1054 C C . LEU A 1 137 ? -6.907 5.031 13.650 1.00 96.75 137 LEU A C 1
ATOM 1056 O O . LEU A 1 137 ? -8.136 4.927 13.749 1.00 96.75 137 LEU A O 1
ATOM 1060 N N . ASP A 1 138 ? -6.102 5.280 14.676 1.00 97.12 138 ASP A N 1
ATOM 1061 C CA . ASP A 1 138 ? -6.579 5.643 16.004 1.00 97.12 138 ASP A CA 1
ATOM 1062 C C . ASP A 1 138 ? -6.916 7.130 16.026 1.00 97.12 138 ASP A C 1
ATOM 1064 O O . ASP A 1 138 ? -6.036 7.986 16.050 1.00 97.12 138 ASP A O 1
ATOM 1068 N N . ARG A 1 139 ? -8.213 7.440 16.019 1.00 95.38 139 ARG A N 1
ATOM 1069 C CA . ARG A 1 139 ? -8.760 8.793 16.112 1.00 95.38 139 ARG A CA 1
ATOM 1070 C C . ARG A 1 139 ? -8.650 9.267 17.554 1.00 95.38 139 ARG A C 1
ATOM 1072 O O . ARG A 1 139 ? -9.598 9.133 18.331 1.00 95.38 139 ARG A O 1
ATOM 1079 N N . VAL A 1 140 ? -7.488 9.800 17.929 1.00 92.88 140 VAL A N 1
ATOM 1080 C CA . VAL A 1 140 ? -7.126 10.073 19.333 1.00 92.88 140 VAL A CA 1
ATOM 1081 C C . VAL A 1 140 ? -8.111 11.037 19.988 1.00 92.88 140 VAL A C 1
ATOM 1083 O O . VAL A 1 140 ? -8.558 10.801 21.109 1.00 92.88 140 VAL A O 1
ATOM 1086 N N . GLU A 1 141 ? -8.494 12.099 19.279 1.00 91.62 141 GLU A N 1
ATOM 1087 C CA . GLU A 1 141 ? -9.442 13.100 19.788 1.00 91.62 141 GLU A CA 1
ATOM 1088 C C . GLU A 1 141 ? -10.866 12.550 19.955 1.00 91.62 141 GLU A C 1
ATOM 1090 O O . GLU A 1 141 ? -11.631 13.061 20.774 1.00 91.62 141 GLU A O 1
ATOM 1095 N N . LEU A 1 142 ? -11.216 11.500 19.205 1.00 93.00 142 LEU A N 1
ATOM 1096 C CA . LEU A 1 142 ? -12.523 10.843 19.262 1.00 93.00 142 LEU A CA 1
ATOM 1097 C C . LEU A 1 142 ? -12.529 9.637 20.214 1.00 93.00 142 LEU A C 1
ATOM 1099 O O . LEU A 1 142 ? -13.595 9.209 20.647 1.00 93.00 142 LEU A O 1
ATOM 1103 N N . GLY A 1 143 ? -11.356 9.102 20.569 1.00 95.00 143 GLY A N 1
ATOM 1104 C CA . GLY A 1 143 ? -11.229 7.871 21.350 1.00 95.00 143 GLY A CA 1
ATOM 1105 C C . GLY A 1 143 ? -11.706 6.629 20.591 1.00 95.00 143 GLY A C 1
ATOM 1106 O O . GLY A 1 143 ? -12.179 5.677 21.211 1.00 95.00 143 GLY A O 1
ATOM 1107 N N . GLU A 1 144 ? -11.616 6.646 19.260 1.00 95.19 144 GLU A N 1
ATOM 1108 C CA . GLU A 1 144 ? -12.141 5.605 18.373 1.00 95.19 144 GLU A CA 1
ATOM 1109 C C . GLU A 1 144 ? -11.051 5.072 17.439 1.00 95.19 144 GLU A C 1
ATOM 1111 O O . GLU A 1 144 ? -10.110 5.783 17.103 1.00 95.19 144 GLU A O 1
ATOM 1116 N N . ARG A 1 145 ? -11.203 3.831 16.968 1.00 95.50 145 ARG A N 1
ATOM 1117 C CA . ARG A 1 145 ? -10.385 3.265 15.886 1.00 95.50 145 ARG A CA 1
ATOM 1118 C C . ARG A 1 145 ? -11.245 3.112 14.647 1.00 95.50 145 ARG A C 1
ATOM 1120 O O . ARG A 1 145 ? -12.292 2.467 14.703 1.00 95.50 145 ARG A O 1
ATOM 1127 N N . TRP A 1 146 ? -10.822 3.712 13.543 1.00 94.06 146 TRP A N 1
ATOM 1128 C CA . TRP A 1 146 ? -11.564 3.687 12.284 1.00 94.06 146 TRP A CA 1
ATOM 1129 C C . TRP A 1 146 ? -10.797 2.875 11.248 1.00 94.06 146 TRP A C 1
ATOM 1131 O O . TRP A 1 146 ? -9.605 3.092 11.050 1.00 94.06 146 TRP A O 1
ATOM 1141 N N . ILE A 1 147 ? -11.482 1.945 10.584 1.00 93.19 147 ILE A N 1
ATOM 1142 C CA . ILE A 1 147 ? -10.924 1.165 9.475 1.00 93.19 147 ILE A CA 1
ATOM 1143 C C . ILE A 1 147 ? -11.174 1.942 8.187 1.00 93.19 147 ILE A C 1
ATOM 1145 O O . ILE A 1 147 ? -12.318 2.237 7.848 1.00 93.19 147 ILE A O 1
ATOM 1149 N N . TYR A 1 148 ? -10.103 2.251 7.463 1.00 92.38 148 TYR A N 1
ATOM 1150 C CA . TYR A 1 148 ? -10.170 2.996 6.208 1.00 92.38 148 TYR A CA 1
ATOM 1151 C C . TYR A 1 148 ? -10.091 2.076 4.993 1.00 92.38 148 TYR A C 1
ATOM 1153 O O . TYR A 1 148 ? -10.672 2.374 3.948 1.00 92.38 148 TYR A O 1
ATOM 1161 N N . GLY A 1 149 ? -9.417 0.935 5.111 1.00 92.19 149 GLY 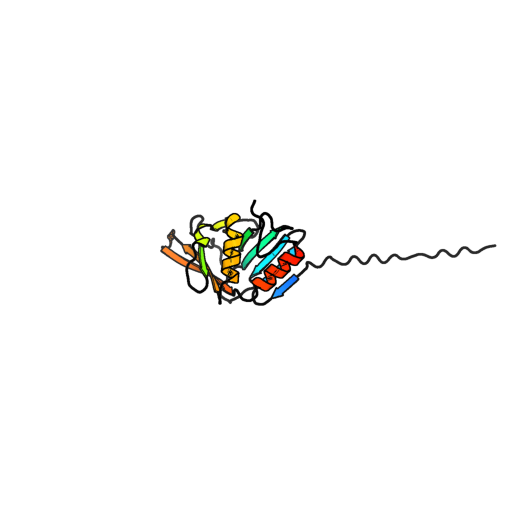A N 1
ATOM 1162 C CA . GLY A 1 149 ? -9.318 -0.002 4.005 1.00 92.19 149 GLY A CA 1
ATOM 1163 C C . GLY A 1 149 ? -9.052 -1.424 4.452 1.00 92.19 149 GLY A C 1
ATOM 1164 O O . GLY A 1 149 ? -8.338 -1.659 5.421 1.00 92.19 149 GLY A O 1
ATOM 1165 N N . GLN A 1 150 ? -9.614 -2.362 3.699 1.00 93.94 150 GLN A N 1
ATOM 1166 C CA . GLN A 1 150 ? -9.307 -3.783 3.776 1.00 93.94 150 GLN A CA 1
ATOM 1167 C C . GLN A 1 150 ? -8.854 -4.210 2.384 1.00 93.94 150 GLN A C 1
ATOM 1169 O O . GLN A 1 150 ? -9.521 -3.916 1.390 1.00 93.94 150 GLN A O 1
ATOM 1174 N N . PHE A 1 151 ? -7.709 -4.870 2.293 1.00 94.56 151 PHE A N 1
ATOM 1175 C CA . PHE A 1 151 ? -7.040 -5.189 1.038 1.00 94.56 151 PHE A CA 1
ATOM 1176 C C . PHE A 1 151 ? -6.719 -6.675 0.997 1.00 94.56 151 PHE A C 1
ATOM 1178 O O . PHE A 1 151 ? -5.985 -7.175 1.842 1.00 94.56 151 PHE A O 1
ATOM 1185 N N . SER A 1 152 ? -7.242 -7.387 -0.000 1.00 94.75 152 SER A N 1
ATOM 1186 C CA . SER A 1 152 ? -6.826 -8.770 -0.244 1.00 94.75 152 SER A CA 1
ATOM 1187 C C . SER A 1 152 ? -5.337 -8.832 -0.595 1.00 94.75 152 SER A C 1
ATOM 1189 O O . SER A 1 152 ? -4.861 -8.068 -1.435 1.00 94.75 152 SER A O 1
ATOM 1191 N N . ALA A 1 153 ? -4.605 -9.768 0.004 1.00 95.25 153 ALA A N 1
ATOM 1192 C CA . ALA A 1 153 ? -3.213 -10.062 -0.341 1.00 95.25 153 ALA A CA 1
ATOM 1193 C C . ALA A 1 153 ? -3.076 -10.892 -1.637 1.00 95.25 153 ALA A C 1
ATOM 1195 O O . ALA A 1 153 ? -1.978 -11.051 -2.182 1.00 95.25 153 ALA A O 1
ATOM 1196 N N . GLU A 1 154 ? -4.188 -11.419 -2.162 1.00 95.81 154 GLU A N 1
ATOM 1197 C CA . GLU A 1 154 ? -4.198 -12.313 -3.316 1.00 95.81 154 GLU A CA 1
ATOM 1198 C C . GLU A 1 154 ? -3.571 -11.656 -4.551 1.00 95.81 154 GLU A C 1
ATOM 1200 O O . GLU A 1 154 ? -4.079 -10.674 -5.085 1.00 95.81 154 GLU A O 1
ATOM 1205 N N . GLY A 1 155 ? -2.487 -12.247 -5.057 1.00 96.06 155 GLY A N 1
ATOM 1206 C CA . GLY A 1 155 ? -1.818 -11.796 -6.278 1.00 96.06 155 GLY A CA 1
ATOM 1207 C C . GLY A 1 155 ? -0.731 -10.738 -6.079 1.00 96.06 155 GLY A C 1
ATOM 1208 O O . GLY A 1 155 ? -0.042 -10.403 -7.048 1.00 96.06 155 GLY A O 1
ATOM 1209 N N . PHE A 1 156 ? -0.484 -10.295 -4.840 1.00 97.81 156 PHE A N 1
ATOM 1210 C CA . PHE A 1 156 ? 0.611 -9.373 -4.528 1.00 97.81 156 PHE A CA 1
ATOM 1211 C C . PHE A 1 156 ? 1.967 -9.902 -5.017 1.00 97.81 156 PHE A C 1
ATOM 1213 O O . PHE A 1 156 ? 2.645 -9.240 -5.802 1.00 97.81 156 PHE A O 1
ATOM 1220 N N . THR A 1 157 ? 2.329 -11.136 -4.644 1.00 97.88 157 THR A N 1
ATOM 1221 C CA . THR A 1 157 ? 3.617 -11.752 -5.012 1.00 97.88 157 THR A CA 1
ATOM 1222 C C . THR A 1 157 ? 3.851 -11.762 -6.523 1.00 97.88 157 THR A C 1
ATOM 1224 O O . THR A 1 157 ? 4.908 -11.340 -6.986 1.00 97.88 157 THR A O 1
ATOM 1227 N N . ALA A 1 158 ? 2.864 -12.201 -7.312 1.00 98.19 158 ALA A N 1
ATOM 1228 C CA . ALA A 1 158 ? 2.987 -12.246 -8.771 1.00 98.19 158 ALA A CA 1
ATOM 1229 C C . ALA A 1 158 ? 3.187 -10.844 -9.371 1.00 98.19 158 ALA A C 1
ATOM 1231 O O . ALA A 1 158 ? 3.960 -10.660 -10.313 1.00 98.19 158 ALA A O 1
ATOM 1232 N N . THR A 1 159 ? 2.515 -9.850 -8.794 1.00 98.38 159 THR A N 1
ATOM 1233 C CA . THR A 1 159 ? 2.570 -8.458 -9.236 1.00 98.38 159 THR A CA 1
ATOM 1234 C C . THR A 1 159 ? 3.919 -7.809 -8.918 1.00 98.38 159 THR A C 1
ATOM 1236 O O . THR A 1 159 ? 4.503 -7.161 -9.788 1.00 98.38 159 THR A O 1
ATOM 1239 N N . VAL A 1 160 ? 4.469 -8.033 -7.720 1.00 98.19 160 VAL A N 1
ATOM 1240 C CA . VAL A 1 160 ? 5.811 -7.550 -7.351 1.00 98.19 160 VAL A CA 1
ATOM 1241 C C . VAL A 1 160 ? 6.892 -8.217 -8.199 1.00 98.19 160 VAL A C 1
ATOM 1243 O O . VAL A 1 160 ? 7.795 -7.531 -8.665 1.00 98.19 160 VAL A O 1
ATOM 1246 N N . VAL A 1 161 ? 6.793 -9.525 -8.463 1.00 98.38 161 VAL A N 1
ATOM 1247 C CA . VAL A 1 161 ? 7.740 -10.222 -9.353 1.00 98.38 161 VAL A CA 1
ATOM 1248 C C . VAL A 1 161 ? 7.750 -9.578 -10.738 1.00 98.38 161 VAL A C 1
ATOM 1250 O O . VAL A 1 161 ? 8.817 -9.282 -11.274 1.00 98.38 161 VAL A O 1
ATOM 1253 N N . LYS A 1 162 ? 6.572 -9.262 -11.292 1.00 98.44 162 LYS A N 1
ATOM 1254 C CA . LYS A 1 162 ? 6.485 -8.555 -12.574 1.00 98.44 162 LYS A CA 1
ATOM 1255 C C . LYS A 1 162 ? 7.108 -7.155 -12.518 1.00 98.44 162 LYS A C 1
ATOM 1257 O O . LYS A 1 162 ? 7.803 -6.765 -13.456 1.00 98.44 162 LYS A O 1
ATOM 1262 N N . ALA A 1 163 ? 6.889 -6.412 -11.436 1.00 98.19 163 ALA A N 1
ATOM 1263 C CA . ALA A 1 163 ? 7.533 -5.117 -11.231 1.00 98.19 163 ALA A CA 1
ATOM 1264 C C . ALA A 1 163 ? 9.066 -5.245 -11.164 1.00 98.19 163 ALA A C 1
ATOM 1266 O O . ALA A 1 163 ? 9.765 -4.448 -11.789 1.00 98.19 163 ALA A O 1
ATOM 1267 N N . GLY A 1 164 ? 9.580 -6.279 -10.489 1.00 97.81 164 GLY A N 1
ATOM 1268 C CA . GLY A 1 164 ? 11.007 -6.606 -10.419 1.00 97.81 164 GLY A CA 1
ATOM 1269 C C . GLY A 1 164 ? 11.615 -6.873 -11.792 1.00 97.81 164 GLY A C 1
ATOM 1270 O O . GLY A 1 164 ? 12.653 -6.307 -12.129 1.00 97.81 164 GLY A O 1
ATOM 1271 N N . GLU A 1 165 ? 10.922 -7.631 -12.646 1.00 97.75 165 GLU A N 1
ATOM 1272 C CA . GLU A 1 165 ? 11.340 -7.850 -14.038 1.00 97.75 165 GLU A CA 1
ATOM 1273 C C . GLU A 1 165 ? 11.429 -6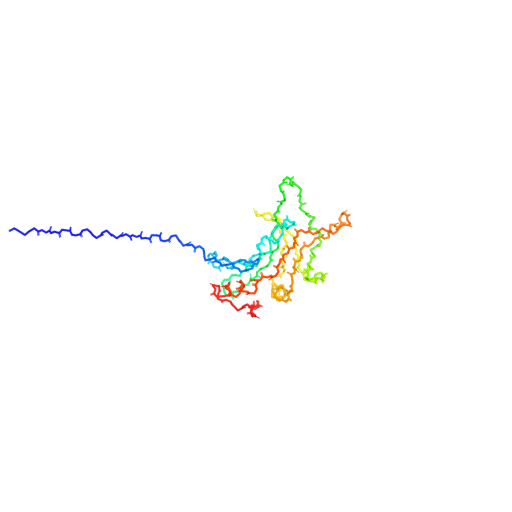.539 -14.839 1.00 97.75 165 GLU A C 1
ATOM 1275 O O . GLU A 1 165 ? 12.348 -6.346 -15.636 1.00 97.75 165 GLU A O 1
ATOM 1280 N N . TRP A 1 166 ? 10.473 -5.625 -14.653 1.00 97.25 166 TRP A N 1
ATOM 1281 C CA . TRP A 1 166 ? 10.397 -4.377 -15.418 1.00 97.25 166 TRP A CA 1
ATOM 1282 C C . TRP A 1 166 ? 11.325 -3.275 -14.919 1.00 97.25 166 TRP A C 1
ATOM 1284 O O . TRP A 1 166 ? 11.785 -2.455 -15.724 1.00 97.25 166 TRP A O 1
ATOM 1294 N N . CYS A 1 167 ? 11.559 -3.228 -13.611 1.00 96.94 167 CYS A N 1
ATOM 1295 C CA . CYS A 1 167 ? 12.396 -2.233 -12.955 1.00 96.94 167 CYS A CA 1
ATOM 1296 C C . CYS A 1 167 ? 13.734 -2.797 -12.476 1.00 96.94 167 CYS A C 1
ATOM 1298 O O . CYS A 1 167 ? 14.481 -2.071 -11.839 1.00 96.94 167 CYS A O 1
ATOM 1300 N N . LEU A 1 168 ? 14.092 -4.025 -12.855 1.00 97.00 168 LEU A N 1
ATOM 1301 C CA . LEU A 1 168 ? 15.415 -4.622 -12.642 1.00 97.00 168 LEU A CA 1
ATOM 1302 C C . LEU A 1 168 ? 15.825 -4.713 -11.160 1.00 97.00 168 LEU A C 1
ATOM 1304 O O . LEU A 1 168 ? 16.988 -4.472 -10.834 1.00 97.00 168 LEU A O 1
ATOM 1308 N N . PHE A 1 169 ? 14.884 -5.041 -10.274 1.00 96.62 169 PHE A N 1
ATOM 1309 C CA . PHE A 1 169 ? 15.152 -5.291 -8.853 1.00 96.62 169 PHE A CA 1
ATOM 1310 C C . PHE A 1 169 ? 14.794 -6.728 -8.469 1.00 96.62 169 PHE A C 1
ATOM 1312 O O . PHE A 1 169 ? 13.974 -7.364 -9.133 1.00 96.62 169 PHE A O 1
ATOM 1319 N N . ASP A 1 170 ? 15.405 -7.225 -7.395 1.00 96.44 170 ASP A N 1
ATOM 1320 C CA . ASP A 1 170 ? 15.065 -8.512 -6.793 1.00 96.44 170 ASP A CA 1
ATOM 1321 C C . ASP A 1 170 ? 13.992 -8.309 -5.703 1.00 96.44 170 ASP A C 1
ATOM 1323 O O . ASP A 1 170 ? 14.276 -7.647 -4.702 1.00 96.44 170 ASP A O 1
ATOM 1327 N N . PRO A 1 171 ? 12.765 -8.845 -5.867 1.00 94.50 171 PRO A N 1
ATOM 1328 C CA . PRO A 1 171 ? 11.698 -8.762 -4.866 1.00 94.50 171 PRO A CA 1
ATOM 1329 C C . PRO A 1 171 ? 12.044 -9.339 -3.493 1.00 94.50 171 PRO A C 1
ATOM 1331 O O . PRO A 1 171 ? 11.372 -9.004 -2.518 1.00 94.50 171 PRO A O 1
ATOM 1334 N N . ASP A 1 172 ? 13.024 -10.240 -3.429 1.00 94.50 172 ASP A N 1
ATOM 1335 C CA . ASP A 1 172 ? 13.451 -10.896 -2.194 1.00 94.50 172 ASP A CA 1
ATOM 1336 C C . ASP A 1 172 ? 14.668 -10.200 -1.562 1.00 94.50 172 ASP A C 1
ATOM 1338 O O . ASP A 1 172 ? 14.980 -10.452 -0.401 1.00 94.50 172 ASP A O 1
ATOM 1342 N N . ASN A 1 173 ? 15.348 -9.316 -2.304 1.00 94.00 173 ASN A N 1
ATOM 1343 C CA . ASN A 1 173 ? 16.593 -8.668 -1.886 1.00 94.00 173 ASN A CA 1
ATOM 1344 C C . ASN A 1 173 ? 16.656 -7.217 -2.384 1.00 94.00 173 ASN A C 1
ATOM 1346 O O . ASN A 1 173 ? 17.519 -6.857 -3.193 1.00 94.00 173 ASN A O 1
ATOM 1350 N N . LEU A 1 174 ? 15.738 -6.372 -1.907 1.00 92.62 174 LEU A N 1
ATOM 1351 C CA . LEU A 1 174 ? 15.827 -4.939 -2.179 1.00 92.62 174 LEU A CA 1
ATOM 1352 C C . LEU A 1 174 ? 17.142 -4.373 -1.621 1.00 92.62 174 LEU A C 1
ATOM 1354 O O . LEU A 1 174 ? 17.559 -4.755 -0.524 1.00 92.62 174 LEU A O 1
ATOM 1358 N N . PRO A 1 175 ? 17.811 -3.470 -2.354 1.00 87.75 175 PRO A N 1
ATOM 1359 C CA . PRO A 1 175 ? 19.033 -2.862 -1.863 1.00 87.75 175 PRO A CA 1
ATOM 1360 C C . PRO A 1 175 ? 18.739 -1.998 -0.631 1.00 87.75 175 PRO A C 1
ATOM 1362 O O . PRO A 1 175 ? 17.864 -1.135 -0.659 1.00 87.75 175 PRO A O 1
ATOM 1365 N N . SER A 1 176 ? 19.506 -2.203 0.438 1.00 72.81 176 SER A N 1
ATOM 1366 C CA . SER A 1 176 ? 19.618 -1.237 1.529 1.00 72.81 176 SER A CA 1
ATOM 1367 C C . SER A 1 176 ? 20.529 -0.086 1.094 1.00 72.81 176 SER A C 1
ATOM 1369 O O . SER A 1 176 ? 21.524 -0.322 0.401 1.00 72.81 176 SER A O 1
ATOM 1371 N N . TRP A 1 177 ? 20.209 1.140 1.499 1.00 57.56 177 TRP A N 1
ATOM 1372 C CA . TRP A 1 177 ? 21.112 2.296 1.388 1.00 57.56 177 TRP A CA 1
ATOM 1373 C C . TRP A 1 177 ? 22.390 2.120 2.208 1.00 57.56 177 TRP A C 1
ATOM 1375 O O . TRP A 1 177 ? 22.326 1.518 3.306 1.00 57.56 177 TRP A O 1
#

Sequence (177 aa):
MKALTLAVLTLLIHTTAARAAYFEHGAWATVKIGHICHVYSLRSSRETSGALVFSFPERGYDASFEYRYAPYPGEVDDPWGPNDPVVIFVDGEESWIGEEMSTGWDSRGDFASLTTGFVPDMMSMVRGATGIVEVALDRVELGERWIYGQFSAEGFTATVVKAGEWCLFDPDNLPSW

Radius of gyration: 21.69 Å; Cα contacts (8 Å, |Δi|>4): 366; chains: 1; bounding box: 41×33×95 Å

pLDDT: mean 88.9, std 14.88, range [38.06, 98.44]

Secondary structure (DSSP, 8-state):
------------------PPEEEEETTEEEEEETTEEEEEE---STT--SEEEEEEEGGGTT-EEEEE--PPTT--S-SS-TTPPEEEEETTEEEGGGGGEEEEEETTEEEEEE-GGGHHHHHHHHHH-SSEEEEEEEETTTTEEEEEEEEE-TTHHHHHHHHHHHHT--TT-PPP-

Organism: NCBI:txid871652

Mean predicted aligned error: 7.39 Å